Protein 4RXU (pdb70)

B-factor: mean 16.14, std 10.45, range [4.79, 106.28]

Solvent-accessible surface area: 13563 Å² total; per-residue (Å²): 152,106,148,27,37,6,0,1,0,0,0,7,123,128,25,69,16,5,68,20,0,26,59,33,0,120,89,14,11,151,159,48,22,45,89,12,65,19,36,31,0,120,31,38,34,74,75,0,64,103,10,0,76,41,1,45,89,135,32,11,112,1,0,2,0,0,0,45,40,3,60,51,1,14,48,2,0,66,29,0,115,90,52,57,6,93,0,0,0,0,5,10,0,0,32,58,4,79,2,0,40,23,0,0,1,2,38,1,64,25,0,0,29,48,2,0,76,32,0,24,99,76,19,94,55,112,38,16,9,0,0,0,2,3,1,14,52,36,4,15,3,1,10,27,11,5,46,3,0,3,84,32,1,14,58,60,6,53,80,28,13,1,62,10,58,16,6,81,52,0,68,89,21,41,120,79,77,91,20,70,92,112,31,15,39,104,0,0,54,70,0,28,0,81,23,62,80,101,48,0,72,95,38,0,68,57,20,8,121,86,15,82,66,94,27,21,21,94,0,0,0,4,0,5,23,0,12,2,0,36,0,0,0,33,1,0,53,84,24,193,58,17,110,81,39,26,0,0,0,2,10,0,27,104,50,0,0,37,41,1,10,81,51,84,5,21,0,0,0,15,5,28,2,78,56,0,1,70,22,0,10,122,3,2,32,18,22,52,104,142,114,149,11,140,21,185,55,77,30,95,0,36,138,57,83,0,40,2,22,88,5,107,10,69,39,0,24,125,145,44,0,92,60,15,0,25,109,45,50,7,18,65,39,101,57,17,95,126,21,96

Sequence (340 aa):
TQQLAVGIVLPTKDEPRWIQDETRFREALQQAGYQVEILFSQGSSAKEKENVEALIAKGIKVLIICPHDGTAAAAAAEAARRAAGVKVISYDRLIRETDDAVDYYVTFDSIAVGAQQAQYLVDHASGTGNPLYLYAGAASDNNAFLFFEGAWKVLQPKIADGTFVIKNSSEAVALQNKLDLTRDEMAKIIGQVTTNWDFNTAKNLAEANLTAATAADKGKVYILAPNDGTARAIADAFAADKDVTEYFVTGQDAEKASVQYIIDGRQSMTVFKDVRTLVQDAIKKAAVALLQDQQPEARGTYNNGKKKDVPAIQSPVVTVTRDNVRAALIDSGYYSASDFTNLP

Structure (mmCIF, N/CA/C/O backbone):
data_4RXU
#
_entry.id   4RXU
#
_cell.length_a   42.037
_cell.length_b   51.426
_cell.length_c   140.125
_cell.angle_alpha   90.00
_cell.angle_beta   90.00
_cell.angle_gamma   90.00
#
_symmetry.space_group_name_H-M   'P 21 21 21'
#
loop_
_entity.id
_entity.type
_entity.pdbx_description
1 polymer 'Periplasmic sugar-binding protein'
2 non-polymer 'CITRIC ACID'
3 non-polymer beta-D-glucopyranose
4 water water
#
loop_
_atom_site.group_PDB
_atom_site.id
_atom_site.type_symbol
_atom_site.label_atom_id
_atom_site.label_alt_id
_atom_site.label_comp_id
_atom_site.label_asym_id
_atom_site.label_entity_id
_atom_site.label_seq_id
_atom_site.pdbx_PDB_ins_code
_atom_site.Cartn_x
_atom_site.Cartn_y
_atom_site.Cartn_z
_atom_site.occupancy
_atom_site.B_iso_or_equiv
_atom_site.auth_seq_id
_atom_site.auth_comp_id
_atom_site.auth_asym_id
_atom_site.auth_atom_id
_atom_site.pdbx_PDB_model_num
ATOM 1 N N . THR A 1 28 ? 45.291 41.525 108.861 1.00 40.85 48 THR A N 1
ATOM 2 C CA . THR A 1 28 ? 44.217 41.333 109.876 1.00 33.25 48 THR A CA 1
ATOM 3 C C . THR A 1 28 ? 44.535 42.181 111.113 1.00 37.67 48 THR A C 1
ATOM 4 O O . THR A 1 28 ? 45.663 42.672 111.255 1.00 53.30 48 THR A O 1
ATOM 8 N N . GLN A 1 29 ? 43.557 42.366 111.997 1.00 30.27 49 GLN A N 1
ATOM 9 C CA . GLN A 1 29 ? 43.821 43.046 113.266 1.00 34.84 49 GLN A CA 1
ATOM 10 C C . GLN A 1 29 ? 43.674 42.074 114.433 1.00 23.16 49 GLN A C 1
ATOM 11 O O . GLN A 1 29 ? 42.736 41.279 114.502 1.00 24.91 49 GLN A O 1
ATOM 17 N N . GLN A 1 30 ? 44.638 42.133 115.343 1.00 22.62 50 GLN A N 1
ATOM 18 C CA . GLN A 1 30 ? 44.567 41.368 116.562 1.00 22.48 50 GLN A CA 1
ATOM 19 C C . GLN A 1 30 ? 43.557 42.076 117.454 1.00 22.58 50 GLN A C 1
ATOM 20 O O . GLN A 1 30 ? 43.693 43.266 117.745 1.00 37.71 50 GLN A O 1
ATOM 26 N N . LEU A 1 31 ? 42.529 41.355 117.860 1.00 14.87 51 LEU A N 1
ATOM 27 C CA . LEU A 1 31 ? 41.594 41.878 118.845 1.00 15.67 51 LEU A CA 1
ATOM 28 C C . LEU A 1 31 ? 41.965 41.377 120.235 1.00 13.72 51 LEU A C 1
ATOM 29 O O . LEU A 1 31 ? 42.411 40.247 120.397 1.00 14.71 51 LEU A O 1
ATOM 34 N N . ALA A 1 32 ? 41.739 42.225 121.232 1.00 12.57 52 ALA A N 1
ATOM 35 C CA . ALA A 1 32 ? 41.970 41.873 122.640 1.00 12.21 52 ALA A CA 1
ATOM 36 C C . ALA A 1 32 ? 40.807 41.063 123.180 1.00 10.45 52 ALA A C 1
ATOM 37 O O . ALA A 1 32 ? 40.085 41.450 124.116 1.00 12.32 52 ALA A O 1
ATOM 39 N N . VAL A 1 33 ? 40.662 39.909 122.563 1.00 8.82 53 VAL A N 1
ATOM 40 C CA . VAL A 1 33 ? 39.569 38.969 122.826 1.00 9.53 53 VAL A CA 1
ATOM 41 C C . VAL A 1 33 ? 40.188 37.569 122.843 1.00 11.01 53 VAL A C 1
ATOM 42 O O . VAL A 1 33 ? 41.115 37.290 122.073 1.00 11.77 53 VAL A O 1
ATOM 46 N N . GLY A 1 34 ? 39.668 36.708 123.716 1.00 10.07 54 GLY A N 1
ATOM 47 C CA . GLY A 1 34 ? 40.060 35.312 123.769 1.00 10.71 54 GLY A CA 1
ATOM 48 C C . GLY A 1 34 ? 38.811 34.468 123.841 1.00 10.69 54 GLY A C 1
ATOM 49 O O . GLY A 1 34 ? 37.801 34.884 124.427 1.00 9.03 54 GLY A O 1
ATOM 50 N N . ILE A 1 35 ? 38.864 33.315 123.177 1.00 10.02 55 ILE A N 1
ATOM 51 C CA . ILE A 1 35 ? 37.755 32.373 123.131 1.00 9.20 55 ILE A CA 1
ATOM 52 C C . ILE A 1 35 ? 38.175 31.079 123.797 1.00 10.09 55 ILE A C 1
ATOM 53 O O . ILE A 1 35 ? 39.234 30.543 123.465 1.00 10.42 55 ILE A O 1
ATOM 58 N N . VAL A 1 36 ? 37.365 30.596 124.745 1.00 9.69 56 VAL A N 1
ATOM 59 C CA . VAL A 1 36 ? 37.647 29.319 125.415 1.00 9.96 56 VAL A CA 1
ATOM 60 C C . VAL A 1 36 ? 36.486 28.379 125.230 1.00 9.04 56 VAL A C 1
ATOM 61 O O . VAL A 1 36 ? 35.349 28.724 125.557 1.00 9.01 56 VAL A O 1
ATOM 65 N N . LEU A 1 37 ? 36.777 27.219 124.648 1.00 9.87 57 LEU A N 1
ATOM 66 C CA . LEU A 1 37 ? 35.750 26.180 124.391 1.00 8.52 57 LEU A CA 1
ATOM 67 C C . LEU A 1 37 ? 36.097 24.936 125.203 1.00 9.24 57 LEU A C 1
ATOM 68 O O . LEU A 1 37 ? 37.258 24.694 125.490 1.00 8.89 57 LEU A O 1
ATOM 73 N N . PRO A 1 38 ? 35.090 24.115 125.551 1.00 8.40 58 PRO A N 1
ATOM 74 C CA . PRO A 1 38 ? 35.335 23.157 126.626 1.00 9.13 58 PRO A CA 1
ATOM 75 C C . PRO A 1 38 ? 36.095 21.906 126.232 1.00 11.13 58 PRO A C 1
ATOM 76 O O . PRO A 1 38 ? 36.907 21.412 127.020 1.00 11.68 58 PRO A O 1
ATOM 80 N N . THR A 1 39 ? 35.846 21.392 125.030 1.00 11.11 59 THR A N 1
ATOM 81 C CA . THR A 1 39 ? 36.449 20.132 124.609 1.00 10.89 59 THR A CA 1
ATOM 82 C C . THR A 1 39 ? 36.286 19.940 123.116 1.00 10.79 59 THR A C 1
ATOM 83 O O . THR A 1 39 ? 35.294 20.393 122.547 1.00 12.24 59 THR A O 1
ATOM 87 N N . LYS A 1 40 ? 37.240 19.239 122.505 1.00 10.58 60 LYS A N 1
ATOM 88 C CA . LYS A 1 40 ? 37.116 18.783 121.109 1.00 9.52 60 LYS A CA 1
ATOM 89 C C . LYS A 1 40 ? 36.418 17.419 121.002 1.00 11.56 60 LYS A C 1
ATOM 90 O O . LYS A 1 40 ? 36.188 16.921 119.913 1.00 13.66 60 LYS A O 1
ATOM 96 N N . ASP A 1 41 ? 36.102 16.813 122.143 1.00 9.42 61 ASP A N 1
ATOM 97 C CA . ASP A 1 41 ? 35.583 15.432 122.180 1.00 11.80 61 ASP A CA 1
ATOM 98 C C . ASP A 1 41 ? 34.068 15.363 122.181 1.00 12.84 61 ASP A C 1
ATOM 99 O O . ASP A 1 41 ? 33.476 14.288 122.279 1.00 17.33 61 ASP A O 1
ATOM 104 N N . GLU A 1 42 ? 33.465 16.538 122.108 1.00 11.41 62 GLU A N 1
ATOM 105 C CA . GLU A 1 42 ? 32.039 16.685 121.829 1.00 11.07 62 GLU A CA 1
ATOM 106 C C . GLU A 1 42 ? 31.945 17.375 120.491 1.00 9.84 62 GLU A C 1
ATOM 107 O O . GLU A 1 42 ? 32.487 18.465 120.345 1.00 9.96 62 GLU A O 1
ATOM 113 N N . PRO A 1 43 ? 31.261 16.755 119.515 1.00 8.03 63 PRO A N 1
ATOM 114 C CA . PRO A 1 43 ? 31.322 17.320 118.151 1.00 8.62 63 PRO A CA 1
ATOM 115 C C . PRO A 1 43 ? 30.847 18.774 118.029 1.00 7.78 63 PRO A C 1
ATOM 116 O O . PRO A 1 43 ? 31.313 19.515 117.181 1.00 9.06 63 PRO A O 1
ATOM 120 N N . ARG A 1 44 ? 29.920 19.167 118.901 1.00 7.55 64 ARG A N 1
ATOM 121 C CA . ARG A 1 44 ? 29.318 20.493 118.851 1.00 7.02 64 ARG A CA 1
ATOM 122 C C . ARG A 1 44 ? 30.387 21.570 118.728 1.00 7.97 64 ARG A C 1
ATOM 123 O O . ARG A 1 44 ? 30.257 22.469 117.898 1.00 8.02 64 ARG A O 1
ATOM 131 N N . TRP A 1 45 ? 31.448 21.457 119.542 1.00 8.31 65 TRP A N 1
ATOM 132 C CA . TRP A 1 45 ? 32.416 22.565 119.633 1.00 9.29 65 TRP A CA 1
ATOM 133 C C . TRP A 1 45 ? 33.307 22.697 118.410 1.00 9.11 65 TRP A C 1
ATOM 134 O O . TRP A 1 45 ? 33.885 23.754 118.193 1.00 8.68 65 TRP A O 1
ATOM 145 N N . ILE A 1 46 ? 33.390 21.642 117.614 1.00 9.32 66 ILE A N 1
ATOM 146 C CA . ILE A 1 46 ? 34.038 21.714 116.317 1.00 11.22 66 ILE A CA 1
ATOM 147 C C . ILE A 1 46 ? 33.252 22.643 115.385 1.00 9.53 66 ILE A C 1
ATOM 148 O O . ILE A 1 46 ? 33.853 23.400 114.617 1.00 10.99 66 ILE A O 1
ATOM 153 N N . GLN A 1 47 ? 31.919 22.611 115.473 1.00 8.71 67 GLN A N 1
ATOM 154 C CA . GLN A 1 47 ? 31.101 23.541 114.691 1.00 9.81 67 GLN A CA 1
ATOM 155 C C . GLN A 1 47 ? 31.443 24.981 115.085 1.00 9.17 67 GLN A C 1
ATOM 156 O O . GLN A 1 47 ? 31.745 25.830 114.236 1.00 11.41 67 GLN A O 1
ATOM 162 N N . ASP A 1 48 ? 31.413 25.268 116.387 1.00 8.58 68 ASP A N 1
ATOM 163 C CA . ASP A 1 48 ? 31.729 26.637 116.813 1.00 9.41 68 ASP A CA 1
ATOM 164 C C . ASP A 1 48 ? 33.148 27.046 116.435 1.00 8.86 68 ASP A C 1
ATOM 165 O O . ASP A 1 48 ? 33.347 28.165 115.996 1.00 10.43 68 ASP A O 1
ATOM 170 N N . GLU A 1 49 ? 34.122 26.157 116.606 1.00 10.60 69 GLU A N 1
ATOM 171 C CA . GLU A 1 49 ? 35.500 26.446 116.182 1.00 10.44 69 GLU A CA 1
ATOM 172 C C . GLU A 1 49 ? 35.545 26.858 114.706 1.00 9.45 69 GLU A C 1
ATOM 173 O O . GLU A 1 49 ? 36.109 27.888 114.356 1.00 10.38 69 GLU A O 1
ATOM 179 N N . THR A 1 50 ? 34.913 26.056 113.867 1.00 9.89 70 THR A N 1
ATOM 180 C CA . THR A 1 50 ? 34.853 26.307 112.426 1.00 10.39 70 THR A CA 1
ATOM 181 C C . THR A 1 50 ? 34.184 27.618 112.101 1.00 10.52 70 THR A C 1
ATOM 182 O O . THR A 1 50 ? 34.708 28.432 111.340 1.00 12.03 70 THR A O 1
ATOM 186 N N . ARG A 1 51 ? 33.035 27.845 112.733 1.00 7.71 71 ARG A N 1
ATOM 187 C CA . ARG A 1 51 ? 32.272 29.042 112.468 1.00 10.31 71 ARG A CA 1
ATOM 188 C C . ARG A 1 51 ? 32.968 30.298 113.002 1.00 9.12 71 ARG A C 1
ATOM 189 O O . ARG A 1 51 ? 32.900 31.360 112.354 1.00 9.47 71 ARG A O 1
ATOM 197 N N . PHE A 1 52 ? 33.646 30.182 114.162 1.00 8.02 72 PHE A N 1
ATOM 198 C CA . PHE A 1 52 ? 34.424 31.297 114.660 1.00 10.60 72 PHE A CA 1
ATOM 199 C C . PHE A 1 52 ? 35.512 31.665 113.672 1.00 9.36 72 PHE A C 1
ATOM 200 O O . PHE A 1 52 ? 35.673 32.834 113.312 1.00 13.12 72 PHE A O 1
ATOM 208 N N . ARG A 1 53 ? 36.273 30.655 113.258 1.00 9.74 73 ARG A N 1
ATOM 209 C CA . ARG A 1 53 ? 37.386 30.888 112.319 1.00 11.83 73 ARG A CA 1
ATOM 210 C C . ARG A 1 53 ? 36.898 31.520 111.027 1.00 10.51 73 ARG A C 1
ATOM 211 O O . ARG A 1 53 ? 37.494 32.474 110.538 1.00 11.96 73 ARG A O 1
ATOM 219 N N . GLU A 1 54 ? 35.790 31.018 110.493 1.00 10.36 74 GLU A N 1
ATOM 220 C CA . GLU A 1 54 ? 35.212 31.631 109.279 1.00 11.47 74 GLU A CA 1
ATOM 221 C C . GLU A 1 54 ? 34.824 33.100 109.494 1.00 11.39 74 GLU A C 1
ATOM 222 O O . GLU A 1 54 ? 35.112 33.957 108.676 1.00 12.84 74 GLU A O 1
ATOM 228 N N . ALA A 1 55 ? 34.173 33.383 110.610 1.00 10.45 75 ALA A N 1
ATOM 229 C CA . ALA A 1 55 ? 33.693 34.756 110.883 1.00 10.86 75 ALA A CA 1
ATOM 230 C C . ALA A 1 55 ? 34.855 35.696 111.138 1.00 13.04 75 ALA A C 1
ATOM 231 O O . ALA A 1 55 ? 34.856 36.833 110.679 1.00 14.50 75 ALA A O 1
ATOM 233 N N . LEU A 1 56 ? 35.851 35.202 111.856 1.00 12.40 76 LEU A N 1
ATOM 234 C CA . LEU A 1 56 ? 37.029 35.986 112.167 1.00 15.58 76 LEU A CA 1
ATOM 235 C C . LEU A 1 56 ? 37.812 36.288 110.880 1.00 15.25 76 LEU A C 1
ATOM 236 O O . LEU A 1 56 ? 38.243 37.434 110.671 1.00 17.18 76 LEU A O 1
ATOM 241 N N . GLN A 1 57 ? 37.948 35.280 110.010 1.00 14.89 77 GLN A N 1
ATOM 242 C CA . GLN A 1 57 ? 38.625 35.449 108.709 1.00 15.56 77 GLN A CA 1
ATOM 243 C C . GLN A 1 57 ? 37.906 36.515 107.883 1.00 17.14 77 GLN A C 1
ATOM 244 O O . GLN A 1 57 ? 38.545 37.378 107.301 1.00 21.99 77 GLN A O 1
ATOM 250 N N . GLN A 1 58 ? 36.574 36.451 107.857 1.00 16.52 78 GLN A N 1
ATOM 251 C CA . GLN A 1 58 ? 35.717 37.349 107.031 1.00 17.28 78 GLN A CA 1
ATOM 252 C C . GLN A 1 58 ? 35.936 38.791 107.443 1.00 16.94 78 GLN A C 1
ATOM 253 O O . GLN A 1 58 ? 36.038 39.699 106.620 1.00 21.46 78 GLN A O 1
ATOM 259 N N . ALA A 1 59 ? 35.989 38.979 108.757 1.00 15.56 79 ALA A N 1
ATOM 260 C CA . ALA A 1 59 ? 36.141 40.311 109.339 1.00 19.26 79 ALA A CA 1
ATOM 261 C C . ALA A 1 59 ? 37.588 40.816 109.428 1.00 18.83 79 ALA A C 1
ATOM 262 O O . ALA A 1 59 ? 37.818 41.968 109.801 1.00 22.69 79 ALA A O 1
ATOM 264 N N . GLY A 1 60 ? 38.555 39.982 109.068 1.00 16.46 80 GLY A N 1
ATOM 265 C CA . GLY A 1 60 ? 39.965 40.324 109.228 1.00 20.60 80 GLY A CA 1
ATOM 266 C C . GLY A 1 60 ? 40.378 40.461 110.680 1.00 23.78 80 GLY A C 1
ATOM 267 O O . GLY A 1 60 ? 41.170 41.328 111.021 1.00 24.43 80 GLY A O 1
ATOM 268 N N . TYR A 1 61 ? 39.815 39.607 111.533 1.00 17.64 81 TYR A N 1
ATOM 269 C CA . TYR A 1 61 ? 40.114 39.615 112.965 1.00 18.56 81 TYR A CA 1
ATOM 270 C C . TYR A 1 61 ? 40.939 38.389 113.321 1.00 17.14 81 TYR A C 1
ATOM 271 O O . TYR A 1 61 ? 40.732 37.305 112.772 1.00 23.71 81 TYR A O 1
ATOM 280 N N . GLN A 1 62 ? 41.903 38.599 114.213 1.00 15.66 82 GLN A N 1
ATOM 281 C CA . GLN A 1 62 ? 42.647 37.508 114.809 1.00 19.25 82 GLN A CA 1
ATOM 282 C C . GLN A 1 62 ? 42.359 37.432 116.300 1.00 13.27 82 GLN A C 1
ATOM 283 O O . GLN A 1 62 ? 42.570 38.395 117.046 1.00 18.23 82 GLN A O 1
ATOM 289 N N . VAL A 1 63 ? 41.834 36.282 116.696 1.00 15.87 83 VAL A N 1
ATOM 290 C CA . VAL A 1 63 ? 41.434 36.005 118.076 1.00 16.74 83 VAL A CA 1
ATOM 291 C C . VAL A 1 63 ? 41.822 34.559 118.399 1.00 17.29 83 VAL A C 1
ATOM 292 O O . VAL A 1 63 ? 41.489 33.626 117.653 1.00 17.26 83 VAL A O 1
ATOM 296 N N . GLU A 1 64 ? 42.521 34.373 119.514 1.00 13.64 84 GLU A N 1
ATOM 297 C CA . GLU A 1 64 ? 42.961 33.040 119.895 1.00 15.42 84 GLU A CA 1
ATOM 298 C C . GLU A 1 64 ? 41.791 32.219 120.451 1.00 16.00 84 GLU A C 1
ATOM 299 O O . GLU A 1 64 ? 40.982 32.726 121.232 1.00 15.62 84 GLU A O 1
ATOM 305 N N . ILE A 1 65 ? 41.722 30.960 120.021 1.00 11.99 85 ILE A N 1
ATOM 306 C CA . ILE A 1 65 ? 40.767 29.967 120.528 1.00 10.15 85 ILE A CA 1
ATOM 307 C C . ILE A 1 65 ? 41.552 28.888 121.260 1.00 11.03 85 ILE A C 1
ATOM 308 O O . ILE A 1 65 ? 42.461 28.299 120.711 1.00 15.55 85 ILE A O 1
ATOM 313 N N . LEU A 1 66 ? 41.212 28.681 122.519 1.00 9.42 86 LEU A N 1
ATOM 314 C CA . LEU A 1 66 ? 41.788 27.629 123.357 1.00 10.67 86 LEU A CA 1
ATOM 315 C C . LEU A 1 66 ? 40.703 26.645 123.769 1.00 9.48 86 LEU A C 1
ATOM 316 O O . LEU A 1 66 ? 39.559 27.036 124.050 1.00 13.09 86 LEU A O 1
ATOM 321 N N . PHE A 1 67 ? 41.075 25.376 123.813 1.00 10.98 87 PHE A N 1
ATOM 322 C CA . PHE A 1 67 ? 40.177 24.336 124.310 1.00 11.09 87 PHE A CA 1
ATOM 323 C C . PHE A 1 67 ? 40.645 23.914 125.701 1.00 10.06 87 PHE A C 1
ATOM 324 O O . PHE A 1 67 ? 41.830 23.884 125.996 1.00 11.04 87 PHE A O 1
ATOM 332 N N . SER A 1 68 ? 39.686 23.500 126.508 1.00 10.61 88 SER A N 1
ATOM 333 C CA . SER A 1 68 ? 39.904 23.135 127.895 1.00 10.60 88 SER A CA 1
ATOM 334 C C . SER A 1 68 ? 40.035 21.644 128.173 1.00 10.16 88 SER A C 1
ATOM 335 O O . SER A 1 68 ? 40.263 21.255 129.318 1.00 11.75 88 SER A O 1
ATOM 338 N N . GLN A 1 69 ? 39.867 20.814 127.151 1.00 12.05 89 GLN A N 1
ATOM 339 C CA . GLN A 1 69 ? 40.019 19.353 127.272 1.00 14.11 89 GLN A CA 1
ATOM 340 C C . GLN A 1 69 ? 39.177 18.726 128.363 1.00 10.16 89 GLN A C 1
ATOM 341 O O . GLN A 1 69 ? 39.569 17.756 129.023 1.00 13.05 89 GLN A O 1
ATOM 347 N N . GLY A 1 70 ? 38.014 19.310 128.552 1.00 11.08 90 GLY A N 1
ATOM 348 C CA . GLY A 1 70 ? 37.055 18.806 129.513 1.00 12.55 90 GLY A CA 1
ATOM 349 C C . GLY A 1 70 ? 37.515 18.930 130.942 1.00 10.21 90 GLY A C 1
ATOM 350 O O . GLY A 1 70 ? 37.077 18.162 131.784 1.00 11.31 90 GLY A O 1
ATOM 351 N N . SER A 1 71 ? 38.419 19.883 131.198 1.00 10.11 91 SER A N 1
ATOM 352 C CA . SER A 1 71 ? 38.989 20.108 132.526 1.00 11.37 91 SER A CA 1
ATOM 353 C C . SER A 1 71 ? 38.742 21.524 133.010 1.00 10.40 91 SER A C 1
ATOM 354 O O . SER A 1 71 ? 39.225 22.484 132.401 1.00 11.28 91 SER A O 1
ATOM 357 N N . SER A 1 72 ? 38.081 21.654 134.161 1.00 11.20 92 SER A N 1
ATOM 358 C CA . SER A 1 72 ? 37.879 22.988 134.735 1.00 11.77 92 SER A CA 1
ATOM 359 C C . SER A 1 72 ? 39.202 23.620 135.147 1.00 11.00 92 SER A C 1
ATOM 360 O O . SER A 1 72 ? 39.376 24.843 135.077 1.00 10.99 92 SER A O 1
ATOM 363 N N . ALA A 1 73 ? 40.154 22.796 135.566 1.00 12.55 93 ALA A N 1
ATOM 364 C CA . ALA A 1 73 ? 41.432 23.343 135.957 1.00 12.31 93 ALA A CA 1
ATOM 365 C C . ALA A 1 73 ? 42.182 23.885 134.737 1.00 13.47 93 ALA A C 1
ATOM 366 O O . ALA A 1 73 ? 42.803 24.962 134.798 1.00 12.66 93 ALA A O 1
ATOM 368 N N . LYS A 1 74 ? 42.117 23.160 133.627 1.00 11.20 94 LYS A N 1
ATOM 369 C CA . LYS A 1 74 ? 42.774 23.646 132.406 1.00 11.67 94 LYS A CA 1
ATOM 370 C C . LYS A 1 74 ? 42.048 24.882 131.880 1.00 9.00 94 LYS A C 1
ATOM 371 O O . LYS A 1 74 ? 42.661 25.815 131.403 1.00 10.12 94 LYS A O 1
ATOM 377 N N . GLU A 1 75 ? 40.726 24.866 131.958 1.00 8.30 95 GLU A N 1
ATOM 378 C CA . GLU A 1 75 ? 39.935 26.025 131.577 1.00 10.34 95 GLU A CA 1
ATOM 379 C C . GLU A 1 75 ? 40.385 27.303 132.299 1.00 9.01 95 GLU A C 1
ATOM 380 O O . GLU A 1 75 ? 40.588 28.344 131.699 1.00 9.72 95 GLU A O 1
ATOM 386 N N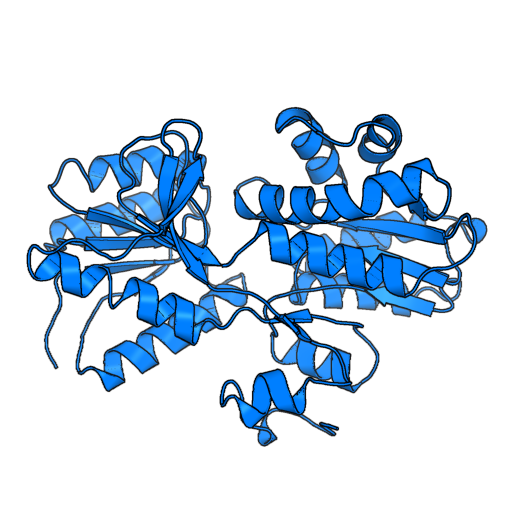 . LYS A 1 76 ? 40.599 27.166 133.594 1.00 10.38 96 LYS A N 1
ATOM 387 C CA . LYS A 1 76 ? 41.027 28.293 134.382 1.00 13.25 96 LYS A CA 1
ATOM 388 C C . LYS A 1 76 ? 42.415 28.747 133.931 1.00 9.42 96 LYS A C 1
ATOM 389 O O . LYS A 1 76 ? 42.644 29.956 133.812 1.00 10.23 96 LYS A O 1
ATOM 395 N N . GLU A 1 77 ? 43.315 27.800 133.687 1.00 10.89 97 GLU A N 1
ATOM 396 C CA . GLU A 1 77 ? 44.625 28.113 133.128 1.00 10.66 97 GLU A CA 1
ATOM 397 C C . GLU A 1 77 ? 44.495 28.886 131.820 1.00 10.34 97 GLU A C 1
ATOM 398 O O . GLU A 1 77 ? 45.166 29.898 131.617 1.00 11.28 97 GLU A O 1
ATOM 404 N N . ASN A 1 78 ? 43.629 28.402 130.936 1.00 10.71 98 ASN A N 1
ATOM 405 C CA . ASN A 1 78 ? 43.403 29.047 129.663 1.00 10.68 98 ASN A CA 1
ATOM 406 C C . ASN A 1 78 ? 43.018 30.502 129.872 1.00 11.80 98 ASN A C 1
ATOM 407 O O . ASN A 1 78 ? 43.529 31.410 129.189 1.00 11.01 98 ASN A O 1
ATOM 412 N N . VAL A 1 79 ? 42.083 30.723 130.789 1.00 9.17 99 VAL A N 1
ATOM 413 C CA . VAL A 1 79 ? 41.667 32.093 131.091 1.00 11.05 99 VAL A CA 1
ATOM 414 C C . VAL A 1 79 ? 42.862 32.900 131.594 1.00 12.76 99 VAL A C 1
ATOM 415 O O . VAL A 1 79 ? 43.073 34.037 131.180 1.00 12.17 99 VAL A O 1
ATOM 419 N N . GLU A 1 80 ? 43.644 32.313 132.500 1.00 11.47 100 GLU A N 1
ATOM 420 C CA . GLU A 1 80 ? 44.776 33.051 133.054 1.00 13.15 100 GLU A CA 1
ATOM 421 C C . GLU A 1 80 ? 45.806 33.419 131.971 1.00 10.70 100 GLU A C 1
ATOM 422 O O . GLU A 1 80 ? 46.368 34.530 131.977 1.00 13.05 100 GLU A O 1
ATOM 428 N N . ALA A 1 81 ? 46.009 32.514 131.014 1.00 12.06 101 ALA A N 1
ATOM 429 C CA . ALA A 1 81 ? 46.953 32.752 129.910 1.00 12.75 101 ALA A CA 1
ATOM 430 C C . ALA A 1 81 ? 46.461 33.901 129.053 1.00 12.14 101 ALA A C 1
ATOM 431 O O . ALA A 1 81 ? 47.235 34.750 128.637 1.00 15.08 101 ALA A O 1
ATOM 433 N N . LEU A 1 82 ? 45.151 33.937 128.812 1.00 12.81 102 LEU A N 1
ATOM 434 C CA . LEU A 1 82 ? 44.583 34.980 127.964 1.00 13.34 102 LEU A CA 1
ATOM 435 C C . LEU A 1 82 ? 44.651 36.344 128.661 1.00 12.17 102 LEU A C 1
ATOM 436 O O . LEU A 1 82 ? 44.950 37.362 128.041 1.00 13.22 102 LEU A O 1
ATOM 441 N N . ILE A 1 83 ? 44.376 36.348 129.962 1.00 12.17 103 ILE A N 1
ATOM 442 C CA . ILE A 1 83 ? 44.519 37.572 130.773 1.00 13.84 103 ILE A CA 1
ATOM 443 C C . ILE A 1 83 ? 45.927 38.112 130.620 1.00 13.97 103 ILE A C 1
ATOM 444 O O . ILE A 1 83 ? 46.115 39.318 130.429 1.00 15.90 103 ILE A O 1
ATOM 449 N N . ALA A 1 84 ? 46.906 37.215 130.679 1.00 16.48 104 ALA A N 1
ATOM 450 C CA . ALA A 1 84 ? 48.305 37.613 130.638 1.00 15.80 104 ALA A CA 1
ATOM 451 C C . ALA A 1 84 ? 48.710 38.143 129.271 1.00 17.14 104 ALA A C 1
ATOM 452 O O . ALA A 1 84 ? 49.623 38.963 129.148 1.00 22.80 104 ALA A O 1
ATOM 454 N N . LYS A 1 85 ? 48.028 37.669 128.244 1.00 19.51 105 LYS A N 1
ATOM 455 C CA . LYS A 1 85 ? 48.195 38.212 126.902 1.00 21.36 105 LYS A CA 1
ATOM 456 C C . LYS A 1 85 ? 47.479 39.531 126.639 1.00 19.31 105 LYS A C 1
ATOM 457 O O . LYS A 1 85 ? 47.630 40.112 125.567 1.00 24.11 105 LYS A O 1
ATOM 463 N N . GLY A 1 86 ? 46.651 39.969 127.574 1.00 14.24 106 GLY A N 1
ATOM 464 C CA . GLY A 1 86 ? 46.079 41.311 127.518 1.00 15.10 106 GLY A CA 1
ATOM 465 C C . GLY A 1 86 ? 44.679 41.394 126.965 1.00 16.13 106 GLY A C 1
ATOM 466 O O . GLY A 1 86 ? 44.223 42.450 126.542 1.00 15.64 106 GLY A O 1
ATOM 467 N N . ILE A 1 87 ? 43.976 40.279 126.979 1.00 13.71 107 ILE A N 1
ATOM 468 C CA . ILE A 1 87 ? 42.583 40.335 126.555 1.00 11.66 107 ILE A CA 1
ATOM 469 C C . ILE A 1 87 ? 41.748 41.277 127.414 1.00 12.34 107 ILE A C 1
ATOM 470 O O . ILE A 1 87 ? 41.961 41.421 128.614 1.00 13.07 107 ILE A O 1
ATOM 475 N N . LYS A 1 88 ? 40.785 41.916 126.763 1.00 11.71 108 LYS A N 1
ATOM 476 C CA . LYS A 1 88 ? 39.793 42.754 127.417 1.00 13.72 108 LYS A CA 1
ATOM 477 C C . LYS A 1 88 ? 38.418 42.120 127.460 1.00 11.70 108 LYS A C 1
ATOM 478 O O . LYS A 1 88 ? 37.570 42.546 128.246 1.00 10.71 108 LYS A O 1
ATOM 484 N N . VAL A 1 89 ? 38.196 41.113 126.613 1.00 10.52 109 VAL A N 1
ATOM 485 C CA . VAL A 1 89 ? 36.906 40.403 126.567 1.00 8.41 109 VAL A CA 1
ATOM 486 C C . VAL A 1 89 ? 37.199 38.920 126.448 1.00 11.10 109 VAL A C 1
ATOM 487 O O . VAL A 1 89 ? 37.976 38.501 125.597 1.00 10.36 109 VAL A O 1
ATOM 491 N N . LEU A 1 90 ? 36.538 38.143 127.296 1.00 9.45 110 LEU A N 1
ATOM 492 C CA . LEU A 1 90 ? 36.618 36.686 127.295 1.00 8.57 110 LEU A CA 1
ATOM 493 C C . LEU A 1 90 ? 35.285 36.139 126.796 1.00 8.21 110 LEU A C 1
ATOM 494 O O . LEU A 1 90 ? 34.242 36.457 127.375 1.00 11.23 110 LEU A O 1
ATOM 499 N N . ILE A 1 91 ? 35.321 35.329 125.735 1.00 8.39 111 ILE A N 1
ATOM 500 C CA . ILE A 1 91 ? 34.151 34.541 125.314 1.00 8.40 111 ILE A CA 1
ATOM 501 C C . ILE A 1 91 ? 34.440 33.114 125.771 1.00 8.42 111 ILE A C 1
ATOM 502 O O . ILE A 1 91 ? 35.433 32.505 125.349 1.00 9.74 111 ILE A O 1
ATOM 507 N N . ILE A 1 92 ? 33.598 32.590 126.656 1.00 8.65 112 ILE A N 1
ATOM 508 C CA . ILE A 1 92 ? 33.894 31.310 127.309 1.00 8.18 112 ILE A CA 1
ATOM 509 C C . ILE A 1 92 ? 32.672 30.397 127.419 1.00 9.09 112 ILE A C 1
ATOM 510 O O . ILE A 1 92 ? 31.647 30.796 127.978 1.00 8.03 112 ILE A O 1
ATOM 515 N N . CYS A 1 93 ? 32.829 29.183 126.880 1.00 8.99 113 CYS A N 1
ATOM 516 C CA . CYS A 1 93 ? 31.886 28.118 127.085 1.00 7.37 113 CYS A CA 1
ATOM 517 C C . CYS A 1 93 ? 32.465 27.164 128.134 1.00 9.12 113 CYS A C 1
ATOM 518 O O . CYS A 1 93 ? 33.436 26.470 127.856 1.00 9.72 113 CYS A O 1
ATOM 521 N N . PRO A 1 94 ? 31.848 27.128 129.341 1.00 8.45 114 PRO A N 1
ATOM 522 C CA . PRO A 1 94 ? 32.422 26.347 130.393 1.00 8.18 114 PRO A CA 1
ATOM 523 C C . PRO A 1 94 ? 32.244 24.865 130.214 1.00 8.14 114 PRO A C 1
ATOM 524 O O . PRO A 1 94 ? 31.206 24.396 129.737 1.00 8.76 114 PRO A O 1
ATOM 528 N N . HIS A 1 95 ? 33.253 24.122 130.637 1.00 8.30 115 HIS A N 1
ATOM 529 C CA . HIS A 1 95 ? 33.054 22.686 130.779 1.00 11.59 115 HIS A CA 1
ATOM 530 C C . HIS A 1 95 ? 32.071 22.342 131.892 1.00 10.61 115 HIS A C 1
ATOM 531 O O . HIS A 1 95 ? 31.115 21.586 131.699 1.00 10.55 115 HIS A O 1
ATOM 538 N N . ASP A 1 96 ? 32.296 22.951 133.045 1.00 9.90 116 ASP A N 1
ATOM 539 C CA . ASP A 1 96 ? 31.455 22.754 134.210 1.00 9.38 116 ASP A CA 1
ATOM 540 C C . ASP A 1 96 ? 31.017 24.132 134.669 1.00 8.83 116 ASP A C 1
ATOM 541 O O . ASP A 1 96 ? 31.837 24.939 135.055 1.00 10.29 116 ASP A O 1
ATOM 546 N N . GLY A 1 97 ? 29.725 24.406 134.600 1.00 9.88 117 GLY A N 1
ATOM 547 C CA . GLY A 1 97 ? 29.262 25.791 134.743 1.00 10.47 117 GLY A CA 1
ATOM 548 C C . GLY A 1 97 ? 29.563 26.388 136.106 1.00 9.51 117 GLY A C 1
ATOM 549 O O . GLY A 1 97 ? 30.041 27.490 136.220 1.00 11.09 117 GLY A O 1
ATOM 550 N N . THR A 1 98 ? 29.286 25.619 137.155 1.00 10.76 118 THR A N 1
ATOM 551 C CA . THR A 1 98 ? 29.540 26.088 138.502 1.00 11.67 118 THR A CA 1
ATOM 552 C C . THR A 1 98 ? 31.025 26.187 138.771 1.00 11.74 118 THR A C 1
ATOM 553 O O . THR A 1 98 ? 31.485 27.185 139.354 1.00 13.45 118 THR A O 1
ATOM 557 N N . ALA A 1 99 ? 31.774 25.177 138.344 1.00 9.21 119 ALA A N 1
ATOM 558 C CA . ALA A 1 99 ? 33.222 25.177 138.575 1.00 11.49 119 ALA A CA 1
ATOM 559 C C . ALA A 1 99 ? 33.938 26.334 137.916 1.00 10.45 119 ALA A C 1
ATOM 560 O O . ALA A 1 99 ? 34.992 26.741 138.376 1.00 12.58 119 ALA A O 1
ATOM 562 N N . ALA A 1 100 ? 33.361 26.855 136.836 1.00 9.40 120 ALA A N 1
ATOM 563 C CA . ALA A 1 100 ? 33.959 27.973 136.083 1.00 9.42 120 ALA A CA 1
ATOM 564 C C . ALA A 1 100 ? 33.845 29.323 136.799 1.00 8.16 120 ALA A C 1
ATOM 565 O O . ALA A 1 100 ? 34.364 30.343 136.312 1.00 10.21 120 ALA A O 1
ATOM 567 N N . ALA A 1 101 ? 33.149 29.352 137.941 1.00 9.90 121 ALA A N 1
ATOM 568 C CA . ALA A 1 101 ? 33.019 30.609 138.662 1.00 9.33 121 ALA A CA 1
ATOM 569 C C . ALA A 1 101 ? 34.359 31.310 138.952 1.00 10.35 121 ALA A C 1
ATOM 570 O O . ALA A 1 101 ? 34.502 32.525 138.723 1.00 10.42 121 ALA A O 1
ATOM 572 N N . ALA A 1 102 ? 35.346 30.562 139.434 1.00 12.68 122 ALA A N 1
ATOM 573 C CA . ALA A 1 102 ? 36.631 31.190 139.806 1.00 12.05 122 ALA A CA 1
ATOM 574 C C . ALA A 1 102 ? 37.333 31.775 138.580 1.00 11.14 122 ALA A C 1
ATOM 575 O O . ALA A 1 102 ? 37.945 32.838 138.650 1.00 11.49 122 ALA A O 1
ATOM 577 N N . ALA A 1 103 ? 37.217 31.096 137.443 1.00 11.19 123 ALA A N 1
ATOM 578 C CA . ALA A 1 103 ? 37.768 31.609 136.189 1.00 11.85 123 ALA A CA 1
ATOM 579 C C . ALA A 1 103 ? 37.144 32.937 135.765 1.00 9.66 123 ALA A C 1
ATOM 580 O O . ALA A 1 103 ? 37.852 33.884 135.366 1.00 11.26 123 ALA A O 1
ATOM 582 N N . ALA A 1 104 ? 35.812 32.997 135.865 1.00 9.80 124 ALA A N 1
ATOM 583 C CA . ALA A 1 104 ? 35.077 34.210 135.522 1.00 9.41 124 ALA A CA 1
ATOM 584 C C . ALA A 1 104 ? 35.500 35.348 136.482 1.00 10.51 124 ALA A C 1
ATOM 585 O O . ALA A 1 104 ? 35.719 36.487 136.083 1.00 8.89 124 ALA A O 1
ATOM 587 N N . GLU A 1 105 ? 35.604 35.014 137.761 1.00 10.47 125 GLU A N 1
ATOM 588 C CA . GLU A 1 105 ? 35.992 35.968 138.778 1.00 12.18 125 GLU A CA 1
ATOM 589 C C . GLU A 1 105 ? 37.404 36.483 138.543 1.00 10.41 125 GLU A C 1
ATOM 590 O O . GLU A 1 105 ? 37.660 37.678 138.717 1.00 11.17 125 GLU A O 1
ATOM 596 N N . ALA A 1 106 ? 38.302 35.600 138.114 1.00 11.41 126 ALA A N 1
ATOM 597 C CA . ALA A 1 106 ? 39.670 36.009 137.802 1.00 10.68 126 ALA A CA 1
ATOM 598 C C . ALA A 1 106 ? 39.696 36.975 136.625 1.00 13.98 126 ALA A C 1
ATOM 599 O O . ALA A 1 106 ? 40.460 37.935 136.618 1.00 11.94 126 ALA A O 1
ATOM 601 N N . ALA A 1 107 ? 38.872 36.712 135.624 1.00 12.47 127 ALA A N 1
ATOM 602 C CA . ALA A 1 107 ? 38.770 37.613 134.483 1.00 11.75 127 ALA A CA 1
ATOM 603 C C . ALA A 1 107 ? 38.248 38.958 134.936 1.00 9.21 127 ALA A C 1
ATOM 604 O O . ALA A 1 107 ? 38.838 40.020 134.633 1.00 9.99 127 ALA A O 1
ATOM 606 N N . ARG A 1 108 ? 37.127 38.952 135.660 1.00 10.76 128 ARG A N 1
ATOM 607 C CA A ARG A 1 108 ? 36.560 40.234 136.140 0.50 10.81 128 ARG A CA 1
ATOM 608 C CA B ARG A 1 108 ? 36.567 40.214 136.137 0.50 10.87 128 ARG A CA 1
ATOM 609 C C . ARG A 1 108 ? 37.579 41.015 136.971 1.00 11.33 128 ARG A C 1
ATOM 610 O O . ARG A 1 108 ? 37.665 42.251 136.875 1.00 12.69 128 ARG A O 1
ATOM 625 N N . ALA A 1 109 ? 38.348 40.305 137.785 1.00 12.20 129 ALA A N 1
ATOM 626 C CA . ALA A 1 109 ? 39.301 40.958 138.668 1.00 12.22 129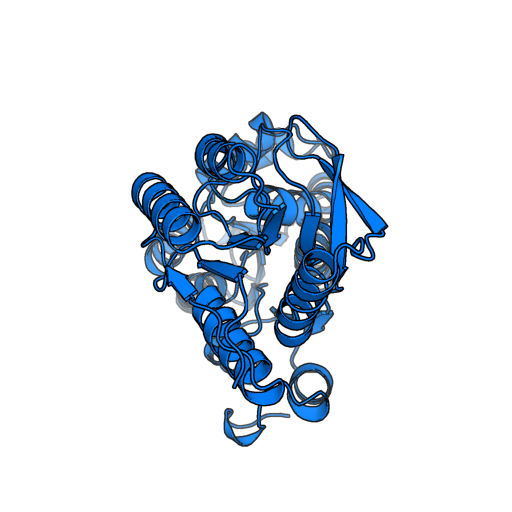 ALA A CA 1
ATOM 627 C C . ALA A 1 109 ? 40.427 41.660 137.933 1.00 12.94 129 ALA A C 1
ATOM 628 O O . ALA A 1 109 ? 41.072 42.565 138.485 1.00 13.14 129 ALA A O 1
ATOM 630 N N . ALA A 1 110 ? 40.664 41.236 136.695 1.00 11.18 130 ALA A N 1
ATOM 631 C CA . ALA A 1 110 ? 41.670 41.833 135.845 1.00 13.64 130 ALA A CA 1
ATOM 632 C C . ALA A 1 110 ? 41.071 42.823 134.851 1.00 12.96 130 ALA A C 1
ATOM 633 O O . ALA A 1 110 ? 41.773 43.288 133.957 1.00 15.85 130 ALA A O 1
ATOM 635 N N . GLY A 1 111 ? 39.798 43.176 135.030 1.00 11.84 131 GLY A N 1
ATOM 636 C CA . GLY A 1 111 ? 39.148 44.144 134.170 1.00 11.99 131 GLY A CA 1
ATOM 637 C C . GLY A 1 111 ? 38.727 43.584 132.833 1.00 13.59 131 GLY A C 1
ATOM 638 O O . GLY A 1 111 ? 38.566 44.329 131.870 1.00 19.82 131 GLY A O 1
ATOM 639 N N . VAL A 1 112 ? 38.516 42.268 132.799 1.00 11.41 132 VAL A N 1
ATOM 640 C CA . VAL A 1 112 ? 38.109 41.599 131.583 1.00 10.37 132 VAL A CA 1
ATOM 641 C C . VAL A 1 112 ? 36.617 41.316 131.644 1.00 10.42 132 VAL A C 1
ATOM 642 O O . VAL A 1 112 ? 36.122 40.764 132.631 1.00 12.69 132 VAL A O 1
ATOM 646 N N . LYS A 1 113 ? 35.920 41.675 130.562 1.00 10.95 133 LYS A N 1
ATOM 647 C CA . LYS A 1 113 ? 34.498 41.408 130.426 1.00 10.45 133 LYS A CA 1
ATOM 648 C C . LYS A 1 113 ? 34.317 39.924 130.116 1.00 8.98 133 LYS A C 1
ATOM 649 O O . LYS A 1 113 ? 35.097 39.310 129.391 1.00 12.83 133 LYS A O 1
ATOM 655 N N . VAL A 1 114 ? 33.259 39.370 130.668 1.00 11.09 134 VAL A N 1
ATOM 656 C CA . VAL A 1 114 ? 32.988 37.938 130.593 1.00 9.34 134 VAL A CA 1
ATOM 657 C C . VAL A 1 114 ? 31.670 37.680 129.852 1.00 11.00 134 VAL A C 1
ATOM 658 O O . VAL A 1 114 ? 30.569 38.023 130.334 1.00 11.70 134 VAL A O 1
ATOM 662 N N . ILE A 1 115 ? 31.803 37.088 128.664 1.00 9.91 135 ILE A N 1
ATOM 663 C CA . ILE A 1 115 ? 30.667 36.663 127.864 1.00 6.55 135 ILE A CA 1
ATOM 664 C C . ILE A 1 115 ? 30.627 35.134 127.967 1.00 8.04 135 ILE A C 1
ATOM 665 O O . ILE A 1 115 ? 31.442 34.417 127.382 1.00 8.17 135 ILE A O 1
ATOM 670 N N . SER A 1 116 ? 29.667 34.632 128.731 1.00 7.17 136 SER A N 1
ATOM 671 C CA . SER A 1 116 ? 29.448 33.202 128.794 1.00 8.39 136 SER A CA 1
ATOM 672 C C . SER A 1 116 ? 28.802 32.811 127.442 1.00 8.20 136 SER A C 1
ATOM 673 O O . SER A 1 116 ? 27.937 33.520 126.947 1.00 8.48 136 SER A O 1
ATOM 676 N N . TYR A 1 117 ? 29.277 31.716 126.857 1.00 7.44 137 TYR A N 1
ATOM 677 C CA . TYR A 1 117 ? 28.982 31.366 125.485 1.00 7.84 137 TYR A CA 1
ATOM 678 C C . TYR A 1 117 ? 28.377 29.972 125.435 1.00 9.42 137 TYR A C 1
ATOM 679 O O . TYR A 1 117 ? 29.000 29.004 125.853 1.00 8.10 137 TYR A O 1
ATOM 688 N N . ASP A 1 118 ? 27.147 29.921 124.932 1.00 8.56 138 ASP A N 1
ATOM 689 C CA . ASP A 1 118 ? 26.328 28.716 124.783 1.00 9.48 138 ASP A CA 1
ATOM 690 C C . ASP A 1 118 ? 25.859 28.161 126.118 1.00 11.73 138 ASP A C 1
ATOM 691 O O . ASP A 1 118 ? 24.670 27.944 126.302 1.00 9.93 138 ASP A O 1
ATOM 696 N N . ARG A 1 119 ? 26.806 27.870 127.009 1.00 9.84 139 ARG A N 1
ATOM 697 C CA . ARG A 1 119 ? 26.537 27.359 128.350 1.00 11.50 139 ARG A CA 1
ATOM 698 C C . ARG A 1 119 ? 26.810 28.454 129.342 1.00 13.45 139 ARG A C 1
ATOM 699 O O . ARG A 1 119 ? 27.683 29.308 129.120 1.00 11.41 139 ARG A O 1
ATOM 707 N N . LEU A 1 120 ? 26.059 28.416 130.436 1.00 8.88 140 LEU A N 1
ATOM 708 C CA . LEU A 1 120 ? 26.115 29.446 131.448 1.00 11.05 140 LEU A CA 1
ATOM 709 C C . LEU A 1 120 ? 27.077 29.105 132.592 1.00 11.48 140 LEU A C 1
ATOM 710 O O . LEU A 1 120 ? 27.003 28.043 133.195 1.00 11.46 140 LEU A O 1
ATOM 715 N N . ILE A 1 121 ? 27.982 30.033 132.887 1.00 9.56 141 ILE A N 1
ATOM 716 C CA . ILE A 1 121 ? 28.774 29.983 134.113 1.00 10.92 141 ILE A CA 1
ATOM 717 C C . ILE A 1 121 ? 27.870 30.336 135.279 1.00 13.21 141 ILE A C 1
ATOM 718 O O . ILE A 1 121 ? 27.151 31.330 135.235 1.00 11.36 141 ILE A O 1
ATOM 723 N N . ARG A 1 122 ? 27.929 29.524 136.327 1.00 10.39 142 ARG A N 1
ATOM 724 C CA . ARG A 1 122 ? 27.034 29.632 137.468 1.00 10.36 142 ARG A CA 1
ATOM 725 C C . ARG A 1 122 ? 27.689 30.071 138.749 1.00 12.67 142 ARG A C 1
ATOM 726 O O . ARG A 1 122 ? 28.903 29.988 138.896 1.00 12.88 142 ARG A O 1
ATOM 734 N N . GLU A 1 123 ? 26.851 30.561 139.658 1.00 11.17 143 GLU A N 1
ATOM 735 C CA . GLU A 1 123 ? 27.205 30.794 141.076 1.00 11.63 143 GLU A CA 1
ATOM 736 C C . GLU A 1 123 ? 28.254 31.891 141.239 1.00 12.00 143 GLU A C 1
ATOM 737 O O . GLU A 1 123 ? 29.140 31.840 142.105 1.00 16.89 143 GLU A O 1
ATOM 743 N N . THR A 1 124 ? 28.125 32.897 140.393 1.00 12.15 144 THR A N 1
ATOM 744 C CA . THR A 1 124 ? 28.931 34.113 140.485 1.00 12.20 144 THR A CA 1
ATOM 745 C C . THR A 1 124 ? 28.271 35.267 139.783 1.00 12.00 144 THR A C 1
ATOM 746 O O . THR A 1 124 ? 27.536 35.100 138.809 1.00 13.89 144 THR A O 1
ATOM 750 N N . ASP A 1 125 ? 28.569 36.459 140.265 1.00 13.76 145 ASP A N 1
ATOM 751 C CA A ASP A 1 125 ? 28.055 37.619 139.520 0.50 10.91 145 ASP A CA 1
ATOM 752 C CA B ASP A 1 125 ? 28.194 37.730 139.654 0.50 11.74 145 ASP A CA 1
ATOM 753 C C . ASP A 1 125 ? 29.070 38.150 138.481 1.00 14.46 145 ASP A C 1
ATOM 754 O O . ASP A 1 125 ? 28.767 39.116 137.787 1.00 13.53 145 ASP A O 1
ATOM 763 N N . ALA A 1 126 ? 30.194 37.449 138.330 1.00 12.59 146 ALA A N 1
ATOM 764 C CA . ALA A 1 126 ? 31.231 37.767 137.364 1.00 13.42 146 ALA A CA 1
ATOM 765 C C . ALA A 1 126 ? 30.909 37.287 135.959 1.00 13.62 146 ALA A C 1
ATOM 766 O O . ALA A 1 126 ? 31.800 36.859 135.253 1.00 16.96 146 ALA A O 1
ATOM 768 N N . VAL A 1 127 ? 29.651 37.356 135.552 1.00 11.02 147 VAL A N 1
ATOM 769 C CA . VAL A 1 127 ? 29.293 37.081 134.168 1.00 10.52 147 VAL A CA 1
ATOM 770 C C . VAL A 1 127 ? 28.583 38.321 133.630 1.00 10.70 147 VAL A C 1
ATOM 771 O O . VAL A 1 127 ? 27.569 38.731 134.215 1.00 10.34 147 VAL A O 1
ATOM 775 N N . ASP A 1 128 ? 29.112 38.934 132.568 1.00 10.90 148 ASP A N 1
ATOM 776 C CA . ASP A 1 128 ? 28.523 40.179 132.042 1.00 9.54 148 ASP A CA 1
ATOM 777 C C . ASP A 1 128 ? 27.369 39.922 131.079 1.00 9.26 148 ASP A C 1
ATOM 778 O O . ASP A 1 128 ? 26.352 40.595 131.141 1.00 10.50 148 ASP A O 1
ATOM 783 N N . TYR A 1 129 ? 27.556 38.951 130.185 1.00 9.70 149 TYR A N 1
ATOM 784 C CA . TYR A 1 129 ? 26.551 38.608 129.142 1.00 9.56 149 TYR A CA 1
ATOM 785 C C . TYR A 1 129 ? 26.548 37.118 128.939 1.00 9.31 149 TYR A C 1
ATOM 786 O O . TYR A 1 129 ? 27.553 36.432 129.205 1.00 9.72 149 TYR A O 1
ATOM 795 N N . TYR A 1 130 ? 25.435 36.650 128.409 1.00 9.90 150 TYR A N 1
ATOM 796 C CA . TYR A 1 130 ? 25.268 35.254 128.028 1.00 8.44 150 TYR A CA 1
ATOM 797 C C . TYR A 1 130 ? 24.718 35.164 126.589 1.00 9.39 150 TYR A C 1
ATOM 798 O O . TYR A 1 130 ? 23.567 35.513 126.338 1.00 10.25 150 TYR A O 1
ATOM 807 N N . VAL A 1 131 ? 25.555 34.699 125.687 1.00 8.67 151 VAL A N 1
ATOM 808 C CA . VAL A 1 131 ? 25.180 34.457 124.304 1.00 9.32 151 VAL A CA 1
ATOM 809 C C . VAL A 1 131 ? 24.748 32.999 124.224 1.00 8.29 151 VAL A C 1
ATOM 810 O O . VAL A 1 131 ? 25.514 32.092 124.504 1.00 8.20 151 VAL A O 1
ATOM 814 N N . THR A 1 132 ? 23.493 32.799 123.851 1.00 7.90 152 THR A N 1
ATOM 815 C CA . THR A 1 132 ? 22.858 31.491 123.959 1.00 7.05 152 THR A CA 1
ATOM 816 C C . THR A 1 132 ? 21.776 31.262 122.909 1.00 6.99 152 THR A C 1
ATOM 817 O O . THR A 1 132 ? 21.169 32.210 122.394 1.00 8.45 152 THR A O 1
ATOM 821 N N . PHE A 1 133 ? 21.533 29.990 122.630 1.00 7.74 153 PHE A N 1
ATOM 822 C CA . PHE A 1 133 ? 20.288 29.592 121.996 1.00 8.76 153 PHE A CA 1
ATOM 823 C C . PHE A 1 133 ? 19.188 29.483 123.043 1.00 7.89 153 PHE A C 1
ATOM 824 O O . PHE A 1 133 ? 19.433 29.418 124.252 1.00 9.31 153 PHE A O 1
ATOM 832 N N . ASP A 1 134 ? 17.948 29.441 122.590 1.00 8.57 154 ASP A N 1
ATOM 833 C CA . ASP A 1 134 ? 16.809 29.264 123.512 1.00 9.19 154 ASP A CA 1
ATOM 834 C C . ASP A 1 134 ? 16.725 27.783 123.916 1.00 9.06 154 ASP A C 1
ATOM 835 O O . ASP A 1 134 ? 16.050 26.980 123.275 1.00 9.94 154 ASP A O 1
ATOM 840 N N . SER A 1 135 ? 17.440 27.414 124.972 1.00 7.99 155 SER A N 1
ATOM 841 C CA . SER A 1 135 ? 17.554 26.005 125.365 1.00 8.75 155 SER A CA 1
ATOM 842 C C . SER A 1 135 ? 16.269 25.366 125.886 1.00 8.47 155 SER A C 1
ATOM 843 O O . SER A 1 135 ? 16.036 24.163 125.669 1.00 7.86 155 SER A O 1
ATOM 846 N N . ILE A 1 136 ? 15.444 26.153 126.571 1.00 8.68 156 ILE A N 1
ATOM 847 C CA . ILE A 1 136 ? 14.138 25.629 126.996 1.00 8.73 156 ILE A CA 1
ATOM 848 C C . ILE A 1 136 ? 13.328 25.205 125.748 1.00 9.47 156 ILE A C 1
ATOM 849 O O . ILE A 1 136 ? 12.692 24.129 125.718 1.00 10.93 156 ILE A O 1
ATOM 854 N N . ALA A 1 137 ? 13.346 26.059 124.733 1.00 8.54 157 ALA A N 1
ATOM 855 C CA . ALA A 1 137 ? 12.643 25.767 123.498 1.00 9.52 157 ALA A CA 1
ATOM 856 C C . ALA A 1 137 ? 13.221 24.531 122.802 1.00 9.18 157 ALA A C 1
ATOM 857 O O . ALA A 1 137 ? 12.471 23.775 122.214 1.00 9.09 157 ALA A O 1
ATOM 859 N N . VAL A 1 138 ? 14.542 24.317 122.865 1.00 7.42 158 VAL A N 1
ATOM 860 C CA . VAL A 1 138 ? 15.100 23.058 122.329 1.00 9.28 158 VAL A CA 1
ATOM 861 C C . VAL A 1 138 ? 14.399 21.835 122.959 1.00 8.48 158 VAL A C 1
ATOM 862 O O . VAL A 1 138 ? 13.916 20.932 122.252 1.00 9.41 158 VAL A O 1
ATOM 866 N N . GLY A 1 139 ? 14.344 21.790 124.290 1.00 8.53 159 GLY A N 1
ATOM 867 C CA . GLY A 1 139 ? 13.743 20.621 124.955 1.00 9.87 159 GLY A CA 1
ATOM 868 C C . GLY A 1 139 ? 12.262 20.508 124.669 1.00 8.21 159 GLY A C 1
ATOM 869 O O . GLY A 1 139 ? 11.767 19.429 124.462 1.00 9.93 159 GLY A O 1
ATOM 870 N N . ALA A 1 140 ? 11.570 21.646 124.682 1.00 8.86 160 ALA A N 1
ATOM 871 C CA . ALA A 1 140 ? 10.131 21.687 124.369 1.00 9.87 160 ALA A CA 1
ATOM 872 C C . ALA A 1 140 ? 9.893 21.143 122.970 1.00 9.63 160 ALA A C 1
ATOM 873 O O . ALA A 1 140 ? 8.991 20.334 122.775 1.00 9.29 160 ALA A O 1
ATOM 875 N N . GLN A 1 141 ? 10.715 21.554 122.007 1.00 7.96 161 GLN A N 1
ATOM 876 C CA . GLN A 1 141 ? 10.549 21.087 120.643 1.00 7.03 161 GLN A CA 1
ATOM 877 C C . GLN A 1 141 ? 10.830 19.599 120.504 1.00 6.55 161 GLN A C 1
ATOM 878 O O . GLN A 1 141 ? 10.163 18.884 119.767 1.00 9.02 161 GLN A O 1
ATOM 884 N N . GLN A 1 142 ? 11.837 19.123 121.216 1.00 8.58 162 GLN A N 1
ATOM 885 C CA . GLN A 1 142 ? 12.113 17.695 121.211 1.00 8.38 162 GLN A CA 1
ATOM 886 C C . GLN A 1 142 ? 10.891 16.925 121.718 1.00 9.31 162 GLN A C 1
ATOM 887 O O . GLN A 1 142 ? 10.409 15.973 121.090 1.00 10.05 162 GLN A O 1
ATOM 893 N N . ALA A 1 143 ? 10.418 17.318 122.889 1.00 7.76 163 ALA A N 1
ATOM 894 C CA . ALA A 1 143 ? 9.262 16.635 123.465 1.00 7.54 163 ALA A CA 1
ATOM 895 C C . ALA A 1 143 ? 7.995 16.759 122.615 1.00 9.41 163 ALA A C 1
ATOM 896 O O . ALA A 1 143 ? 7.230 15.796 122.473 1.00 10.48 163 ALA A O 1
ATOM 898 N N . GLN A 1 144 ? 7.771 17.949 122.074 1.00 9.97 164 GLN A N 1
ATOM 899 C CA . GLN A 1 144 ? 6.575 18.210 121.284 1.00 10.20 164 GLN A CA 1
ATOM 900 C C . GLN A 1 144 ? 6.538 17.304 120.043 1.00 11.44 164 GLN A C 1
ATOM 901 O O . GLN A 1 144 ? 5.488 16.794 119.685 1.00 11.58 164 GLN A O 1
ATOM 907 N N . TYR A 1 145 ? 7.697 17.062 119.438 1.00 8.91 165 TYR A N 1
ATOM 908 C CA . TYR A 1 145 ? 7.788 16.147 118.304 1.00 10.88 165 TYR A CA 1
ATOM 909 C C . TYR A 1 145 ? 7.296 14.750 118.710 1.00 9.30 165 TYR A C 1
ATOM 910 O O . TYR A 1 145 ? 6.494 14.132 118.011 1.00 10.60 165 TYR A O 1
ATOM 919 N N . LEU A 1 146 ? 7.720 14.284 119.877 1.00 8.94 166 LEU A N 1
ATOM 920 C CA . LEU A 1 146 ? 7.323 12.974 120.355 1.00 8.47 166 LEU A CA 1
ATOM 921 C C . LEU A 1 146 ? 5.817 12.937 120.586 1.00 9.24 166 LEU A C 1
ATOM 922 O O . LEU A 1 146 ? 5.119 12.010 120.145 1.00 10.32 166 LEU A O 1
ATOM 927 N N . VAL A 1 147 ? 5.327 13.955 121.285 1.00 11.49 167 VAL A N 1
ATOM 928 C CA . VAL A 1 147 ? 3.893 14.062 121.572 1.00 11.82 167 VAL A CA 1
ATOM 929 C C . VAL A 1 147 ? 3.067 14.060 120.275 1.00 12.59 167 VAL A C 1
ATOM 930 O O . VAL A 1 147 ? 2.046 13.352 120.163 1.00 13.24 167 VAL A O 1
ATOM 934 N N . ASP A 1 148 ? 3.534 14.812 119.280 1.00 11.06 168 ASP A N 1
ATOM 935 C CA . ASP A 1 148 ? 2.788 14.984 118.044 1.00 13.46 168 ASP A CA 1
ATOM 936 C C . ASP A 1 148 ? 2.704 13.701 117.244 1.00 13.63 168 ASP A C 1
ATOM 937 O O . ASP A 1 148 ? 1.827 13.561 116.379 1.00 15.10 168 ASP A O 1
ATOM 942 N N . HIS A 1 149 ? 3.611 12.772 117.526 1.00 11.75 169 HIS A N 1
ATOM 943 C CA . HIS A 1 149 ? 3.625 11.463 116.867 1.00 13.57 169 HIS A CA 1
ATOM 944 C C . HIS A 1 149 ? 3.139 10.291 117.706 1.00 11.52 169 HIS A C 1
ATOM 945 O O . HIS A 1 149 ? 3.318 9.148 117.311 1.00 14.38 169 HIS A O 1
ATOM 952 N N . ALA A 1 150 ? 2.517 10.574 118.851 1.00 13.65 170 ALA A N 1
ATOM 953 C CA . ALA A 1 150 ? 1.982 9.514 119.720 1.00 13.12 170 ALA A CA 1
ATOM 954 C C . ALA A 1 150 ? 0.492 9.652 119.783 1.00 15.22 170 ALA A C 1
ATOM 955 O O . ALA A 1 150 ? -0.022 10.789 119.821 1.00 18.10 170 ALA A O 1
ATOM 957 N N . SER A 1 151 ? -0.197 8.504 119.780 1.00 14.27 171 SER A N 1
ATOM 958 C CA . SER A 1 151 ? -1.634 8.457 120.055 1.00 16.71 171 SER A CA 1
ATOM 959 C C . SER A 1 151 ? -1.966 7.312 120.962 1.00 17.35 171 SER A C 1
ATOM 960 O O . SER A 1 151 ? -1.156 6.411 121.179 1.00 17.50 171 SER A O 1
ATOM 963 N N . GLY A 1 152 ? -3.181 7.375 121.493 1.00 20.67 172 GLY A N 1
ATOM 964 C CA . GLY A 1 152 ? -3.663 6.374 122.415 1.00 20.21 172 GLY A CA 1
ATOM 965 C C . GLY A 1 152 ? -2.877 6.424 123.705 1.00 19.87 172 GLY A C 1
ATOM 966 O O . GLY A 1 152 ? -2.284 7.440 124.052 1.00 20.40 172 GLY A O 1
ATOM 967 N N . THR A 1 153 ? -2.861 5.304 124.406 1.00 18.02 173 THR A N 1
ATOM 968 C CA . THR A 1 153 ? -2.258 5.228 125.719 1.00 16.92 173 THR A CA 1
ATOM 969 C C . THR A 1 153 ? -1.202 4.163 125.830 1.00 13.53 173 THR A C 1
ATOM 970 O O . THR A 1 153 ? -1.171 3.194 125.075 1.00 22.18 173 THR A O 1
ATOM 974 N N . GLY A 1 154 ? -0.337 4.360 126.815 1.00 18.26 174 GLY A N 1
ATOM 975 C CA . GLY A 1 154 ? 0.646 3.357 127.159 1.00 19.71 174 GLY A CA 1
ATOM 976 C C . GLY A 1 154 ? 1.797 3.277 126.189 1.00 17.55 174 GLY A C 1
ATOM 977 O O . GLY A 1 154 ? 2.446 2.239 126.087 1.00 19.56 174 GLY A O 1
ATOM 978 N N . ASN A 1 155 ? 2.060 4.362 125.477 1.00 14.92 175 ASN A N 1
ATOM 979 C CA . ASN A 1 155 ? 3.226 4.421 124.592 1.00 14.42 175 ASN A CA 1
ATOM 980 C C . ASN A 1 155 ? 4.526 4.451 125.392 1.00 13.06 175 ASN A C 1
ATOM 981 O O . ASN A 1 155 ? 4.698 5.330 126.237 1.00 12.14 175 ASN A O 1
ATOM 986 N N . PRO A 1 156 ? 5.448 3.508 125.141 1.00 12.19 176 PRO A N 1
ATOM 987 C CA . PRO A 1 156 ? 6.709 3.555 125.866 1.00 10.38 176 PRO A CA 1
ATOM 988 C C . PRO A 1 156 ? 7.524 4.816 125.581 1.00 9.13 176 PRO A C 1
ATOM 989 O O . PRO A 1 156 ? 7.703 5.182 124.417 1.00 11.08 176 PRO A O 1
ATOM 993 N N . LEU A 1 157 ? 8.078 5.375 126.649 1.00 9.94 177 LEU A N 1
ATOM 994 C CA . LEU A 1 157 ? 8.868 6.588 126.605 1.00 8.16 177 LEU A CA 1
ATOM 995 C C . LEU A 1 157 ? 10.191 6.327 127.306 1.00 8.42 177 LEU A C 1
ATOM 996 O O . LEU A 1 157 ? 10.222 5.897 128.474 1.00 8.95 177 LEU A O 1
ATOM 1001 N N . TYR A 1 158 ? 11.271 6.549 126.576 1.00 8.48 178 TYR A N 1
ATOM 1002 C CA . TYR A 1 158 ? 12.615 6.408 127.091 1.00 8.07 178 TYR A CA 1
ATOM 1003 C C . TYR A 1 158 ? 13.244 7.802 127.149 1.00 8.70 178 TYR A C 1
ATOM 1004 O O . TYR A 1 158 ? 13.302 8.510 126.131 1.00 10.37 178 TYR A O 1
ATOM 1013 N N . LEU A 1 159 ? 13.684 8.197 128.339 1.00 8.75 179 LEU A N 1
ATOM 1014 C CA . LEU A 1 159 ? 14.238 9.546 128.566 1.00 8.16 179 LEU A CA 1
ATOM 1015 C C . LEU A 1 159 ? 15.745 9.494 128.620 1.00 7.68 179 LEU A C 1
ATOM 1016 O O . LEU A 1 159 ? 16.311 8.565 129.215 1.00 9.58 179 LEU A O 1
ATOM 1021 N N . TYR A 1 160 ? 16.399 10.496 128.025 1.00 7.08 180 TYR A N 1
ATOM 1022 C CA . TYR A 1 160 ? 17.861 10.624 128.093 1.00 7.78 180 TYR A CA 1
ATOM 1023 C C . TYR A 1 160 ? 18.212 12.086 128.270 1.00 7.17 180 TYR A C 1
ATOM 1024 O O . TYR A 1 160 ? 17.429 12.984 127.953 1.00 8.65 180 TYR A O 1
ATOM 1033 N N . ALA A 1 161 ? 19.382 12.303 128.848 1.00 8.75 181 ALA A N 1
ATOM 1034 C CA . ALA A 1 161 ? 19.820 13.653 129.191 1.00 9.49 181 ALA A CA 1
ATOM 1035 C C . ALA A 1 161 ? 21.305 13.886 128.958 1.00 7.75 181 ALA A C 1
ATOM 1036 O O . ALA A 1 161 ? 22.098 12.945 128.781 1.00 9.02 181 ALA A O 1
ATOM 1038 N N . GLY A 1 162 ? 21.651 15.169 128.980 1.00 8.24 182 GLY A N 1
ATOM 1039 C CA . GLY A 1 162 ? 23.045 15.617 128.870 1.00 7.40 182 GLY A CA 1
ATOM 1040 C C . GLY A 1 162 ? 23.821 15.468 130.181 1.00 8.60 182 GLY A C 1
ATOM 1041 O O . GLY A 1 162 ? 23.315 14.884 131.152 1.00 7.63 182 GLY A O 1
ATOM 1042 N N . ALA A 1 163 ? 25.052 15.993 130.189 1.00 8.75 183 ALA A N 1
ATOM 1043 C CA . ALA A 1 163 ? 25.914 15.989 131.375 1.00 8.89 183 ALA A CA 1
ATOM 1044 C C . ALA A 1 163 ? 25.432 16.966 132.435 1.00 7.37 183 ALA A C 1
ATOM 1045 O O . ALA A 1 163 ? 25.144 18.123 132.122 1.00 9.13 183 ALA A O 1
ATOM 1047 N N . ALA A 1 164 ? 25.365 16.520 133.702 1.00 9.21 184 ALA A N 1
ATOM 1048 C CA . ALA A 1 164 ? 24.935 17.432 134.779 1.00 9.45 184 ALA A CA 1
ATOM 1049 C C . ALA A 1 164 ? 25.839 18.632 135.019 1.00 9.41 184 ALA A C 1
ATOM 1050 O O . ALA A 1 164 ? 25.392 19.633 135.595 1.00 11.93 184 ALA A O 1
ATOM 1052 N N . SER A 1 165 ? 27.088 18.538 134.560 1.00 9.79 185 SER A N 1
ATOM 1053 C CA . SER A 1 165 ? 28.006 19.681 134.617 1.00 9.30 185 SER A CA 1
ATOM 1054 C C . SER A 1 165 ? 27.663 20.822 133.640 1.00 10.01 185 SER A C 1
ATOM 1055 O O . SER A 1 165 ? 28.217 21.920 133.720 1.00 9.78 185 SER A O 1
ATOM 1058 N N . ASP A 1 166 ? 26.737 20.551 132.728 1.00 9.22 186 ASP A N 1
ATOM 1059 C CA . ASP A 1 166 ? 26.280 21.518 131.721 1.00 8.49 186 ASP A CA 1
ATOM 1060 C C . ASP A 1 166 ? 24.927 22.063 132.141 1.00 9.08 186 ASP A C 1
ATOM 1061 O O . ASP A 1 166 ? 23.953 21.322 132.177 1.00 10.34 186 ASP A O 1
ATOM 1066 N N . ASN A 1 167 ? 24.842 23.344 132.474 1.00 7.35 187 ASN A N 1
ATOM 1067 C CA . ASN A 1 167 ? 23.530 23.904 132.818 1.00 8.53 187 ASN A CA 1
ATOM 1068 C C . ASN A 1 167 ? 22.494 23.684 131.717 1.00 9.36 187 ASN A C 1
ATOM 1069 O O . ASN A 1 167 ? 21.291 23.579 131.983 1.00 8.91 187 ASN A O 1
ATOM 1074 N N . ASN A 1 168 ? 22.943 23.671 130.470 1.00 9.17 188 ASN A N 1
ATOM 1075 C CA . ASN A 1 168 ? 21.994 23.440 129.375 1.00 8.43 188 ASN A CA 1
ATOM 1076 C C . ASN A 1 168 ? 21.319 22.080 129.485 1.00 6.79 188 ASN A C 1
ATOM 1077 O O . ASN A 1 168 ? 20.197 21.935 129.045 1.00 9.65 188 ASN A O 1
ATOM 1082 N N . ALA A 1 169 ? 21.990 21.085 130.062 1.00 7.61 189 ALA A N 1
ATOM 1083 C CA . ALA A 1 169 ? 21.366 19.766 130.215 1.00 8.82 189 ALA A CA 1
ATOM 1084 C C . ALA A 1 169 ? 20.102 19.888 131.066 1.00 8.74 189 ALA A C 1
ATOM 1085 O O . ALA A 1 169 ? 19.108 19.245 130.796 1.00 8.25 189 ALA A O 1
ATOM 1087 N N . PHE A 1 170 ? 20.149 20.727 132.093 1.00 7.07 190 PHE A N 1
ATOM 1088 C CA . PHE A 1 170 ? 18.969 20.958 132.927 1.00 7.28 190 PHE A CA 1
ATOM 1089 C C . PHE A 1 170 ? 17.913 21.722 132.146 1.00 7.68 190 PHE A C 1
ATOM 1090 O O . PHE A 1 170 ? 16.702 21.440 132.263 1.00 9.14 190 PHE A O 1
ATOM 1098 N N . LEU A 1 171 ? 18.340 22.701 131.354 1.00 7.87 191 LEU A N 1
ATOM 1099 C CA . LEU A 1 171 ? 17.378 23.496 130.557 1.00 8.59 191 LEU A CA 1
ATOM 1100 C C . LEU A 1 171 ? 16.706 22.633 129.490 1.00 8.59 191 LEU A C 1
ATOM 1101 O O . LEU A 1 171 ? 15.488 22.693 129.305 1.00 8.30 191 LEU A O 1
ATOM 1106 N N . PHE A 1 172 ? 17.479 21.818 128.792 1.00 6.53 192 PHE A N 1
ATOM 1107 C CA . PHE A 1 172 ? 16.886 20.959 127.781 1.00 8.54 192 PHE A CA 1
ATOM 1108 C C . PHE A 1 172 ? 15.914 19.987 128.447 1.00 8.16 192 PHE A C 1
ATOM 1109 O O . PHE A 1 172 ? 14.857 19.689 127.915 1.00 7.90 192 PHE A O 1
ATOM 1117 N N . PHE A 1 173 ? 16.305 19.451 129.600 1.00 8.47 193 PHE A N 1
ATOM 1118 C CA . PHE A 1 173 ? 15.443 18.496 130.258 1.00 8.72 193 PHE A CA 1
ATOM 1119 C C . PHE A 1 173 ? 14.155 19.192 130.740 1.00 6.89 193 PHE A C 1
ATOM 1120 O O . PHE A 1 173 ? 13.043 18.651 130.600 1.00 8.41 193 PHE A O 1
ATOM 1128 N N . GLU A 1 174 ? 14.300 20.367 131.335 1.00 8.50 194 GLU A N 1
ATOM 1129 C CA . GLU A 1 174 ? 13.121 21.082 131.818 1.00 7.78 194 GLU A CA 1
ATOM 1130 C C . GLU A 1 174 ? 12.151 21.352 130.661 1.00 8.84 194 GLU A C 1
ATOM 1131 O O . GLU A 1 174 ? 10.947 21.182 130.802 1.00 8.95 194 GLU A O 1
ATOM 1137 N N . GLY A 1 175 ? 12.668 21.863 129.549 1.00 9.17 195 GLY A N 1
ATOM 1138 C CA . GLY A 1 175 ? 11.810 22.213 128.417 1.00 9.29 195 GLY A CA 1
ATOM 1139 C C . GLY A 1 175 ? 11.017 21.005 127.940 1.00 7.67 195 GLY A C 1
ATOM 1140 O O . GLY A 1 175 ? 9.777 21.069 127.635 1.00 9.51 195 GLY A O 1
ATOM 1141 N N . ALA A 1 176 ? 11.709 19.871 127.908 1.00 8.77 196 ALA A N 1
ATOM 1142 C CA . ALA A 1 176 ? 11.052 18.615 127.506 1.00 9.11 196 ALA A CA 1
ATOM 1143 C C . ALA A 1 176 ? 10.048 18.129 128.538 1.00 8.46 196 ALA A C 1
ATOM 1144 O O . ALA A 1 176 ? 8.937 17.709 128.209 1.00 9.05 196 ALA A O 1
ATOM 1146 N N . TRP A 1 177 ? 10.453 18.167 129.799 1.00 10.70 197 TRP A N 1
ATOM 1147 C CA . TRP A 1 177 ? 9.610 17.671 130.885 1.00 9.06 197 TRP A CA 1
ATOM 1148 C C . TRP A 1 177 ? 8.287 18.417 130.936 1.00 8.70 197 TRP A C 1
ATOM 1149 O O . TRP A 1 177 ? 7.228 17.837 131.221 1.00 9.61 197 TRP A O 1
ATOM 1160 N N . LYS A 1 178 ? 8.348 19.719 130.688 1.00 10.25 198 LYS A N 1
ATOM 1161 C CA . LYS A 1 178 ? 7.139 20.528 130.786 1.00 9.93 198 LYS A CA 1
ATOM 1162 C C . LYS A 1 178 ? 6.153 20.277 129.658 1.00 11.28 198 LYS A C 1
ATOM 1163 O O . LYS A 1 178 ? 5.008 20.708 129.751 1.00 10.90 198 LYS A O 1
ATOM 1169 N N . VAL A 1 179 ? 6.594 19.550 128.628 1.00 9.73 199 VAL A N 1
ATOM 1170 C CA . VAL A 1 179 ? 5.702 19.023 127.598 1.00 10.32 199 VAL A CA 1
ATOM 1171 C C . VAL A 1 179 ? 5.334 17.566 127.862 1.00 8.84 199 VAL A C 1
ATOM 1172 O O . VAL A 1 179 ? 4.174 17.160 127.693 1.00 12.99 199 VAL A O 1
ATOM 1176 N N . LEU A 1 180 ? 6.316 16.767 128.247 1.00 9.58 200 LEU A N 1
ATOM 1177 C CA . LEU A 1 180 ? 6.043 15.349 128.460 1.00 10.82 200 LEU A CA 1
ATOM 1178 C C . LEU A 1 180 ? 5.226 15.021 129.714 1.00 10.71 200 LEU A C 1
ATOM 1179 O O . LEU A 1 180 ? 4.416 14.099 129.696 1.00 9.42 200 LEU A O 1
ATOM 1184 N N . GLN A 1 181 ? 5.448 15.764 130.794 1.00 9.01 201 GLN A N 1
ATOM 1185 C CA . GLN A 1 181 ? 4.854 15.398 132.063 1.00 11.45 201 GLN A CA 1
ATOM 1186 C C . GLN A 1 181 ? 3.315 15.309 131.994 1.00 9.97 201 GLN A C 1
ATOM 1187 O O . GLN A 1 181 ? 2.732 14.330 132.475 1.00 10.09 201 GLN A O 1
ATOM 1193 N N . PRO A 1 182 ? 2.654 16.298 131.371 1.00 10.90 202 PRO A N 1
ATOM 1194 C CA . PRO A 1 182 ? 1.203 16.140 131.275 1.00 10.59 202 PRO A CA 1
ATOM 1195 C C . PRO A 1 182 ? 0.787 14.906 130.488 1.00 10.38 202 PRO A C 1
ATOM 1196 O O . PRO A 1 182 ? -0.245 14.322 130.764 1.00 10.47 202 PRO A O 1
ATOM 1200 N N . LYS A 1 183 ? 1.572 14.548 129.483 1.00 9.61 203 LYS A N 1
ATOM 1201 C CA . LYS A 1 183 ? 1.284 13.374 128.655 1.00 10.87 203 LYS A CA 1
ATOM 1202 C C . LYS A 1 183 ? 1.703 12.041 129.272 1.00 12.05 203 LYS A C 1
ATOM 1203 O O . LYS A 1 183 ? 1.376 10.980 128.763 1.00 12.73 203 LYS A O 1
ATOM 1209 N N . ILE A 1 184 ? 2.442 12.105 130.378 1.00 10.31 204 ILE A N 1
ATOM 1210 C CA . ILE A 1 184 ? 2.679 10.933 131.216 1.00 10.29 204 ILE A CA 1
ATOM 1211 C C . ILE A 1 184 ? 1.541 10.834 132.234 1.00 9.14 204 ILE A C 1
ATOM 1212 O O . ILE A 1 184 ? 0.937 9.762 132.441 1.00 11.61 204 ILE A O 1
ATOM 1217 N N . ALA A 1 185 ? 1.244 11.956 132.880 1.00 7.94 205 ALA A N 1
ATOM 1218 C CA . ALA A 1 185 ? 0.135 11.993 133.855 1.00 10.03 205 ALA A CA 1
ATOM 1219 C C . ALA A 1 185 ? -1.210 11.550 133.271 1.00 11.14 205 ALA A C 1
ATOM 1220 O O . ALA A 1 185 ? -2.019 10.919 133.964 1.00 12.18 205 ALA A O 1
ATOM 1222 N N . ASP A 1 186 ? -1.423 11.830 131.981 1.00 11.70 206 ASP A N 1
ATOM 1223 C CA . ASP A 1 186 ? -2.706 11.459 131.326 1.00 13.81 206 ASP A CA 1
ATOM 1224 C C . ASP A 1 186 ? -2.704 10.061 130.694 1.00 14.58 206 ASP A C 1
ATOM 1225 O O . ASP A 1 186 ? -3.693 9.635 130.100 1.00 15.15 206 ASP A O 1
ATOM 1230 N N . GLY A 1 187 ? -1.592 9.348 130.853 1.00 11.54 207 GLY A N 1
ATOM 1231 C CA . GLY A 1 187 ? -1.480 7.952 130.415 1.00 14.59 207 GLY A CA 1
ATOM 1232 C C . GLY A 1 187 ? -1.015 7.753 128.976 1.00 14.44 207 GLY A C 1
ATOM 1233 O O . GLY A 1 187 ? -0.859 6.613 128.540 1.00 14.01 207 GLY A O 1
ATOM 1234 N N . THR A 1 188 ? -0.741 8.844 128.261 1.00 10.27 208 THR A N 1
ATOM 1235 C CA . THR A 1 188 ? -0.284 8.710 126.884 1.00 11.72 208 THR A CA 1
ATOM 1236 C C . THR A 1 188 ? 1.054 7.995 126.796 1.00 12.27 208 THR A C 1
ATOM 1237 O O . THR A 1 188 ? 1.228 7.077 125.990 1.00 12.98 208 THR A O 1
ATOM 1241 N N . PHE A 1 189 ? 1.993 8.436 127.631 1.00 10.82 209 PHE A N 1
ATOM 1242 C CA . PHE A 1 189 ? 3.309 7.831 127.731 1.00 8.99 209 PHE A CA 1
ATOM 1243 C C . PHE A 1 189 ? 3.516 7.119 129.067 1.00 9.76 209 PHE A C 1
ATOM 1244 O O . PHE A 1 189 ? 2.996 7.543 130.103 1.00 11.81 209 PHE A O 1
ATOM 1252 N N . VAL A 1 190 ? 4.330 6.074 129.019 1.00 8.63 210 VAL A N 1
ATOM 1253 C CA . VAL A 1 190 ? 4.755 5.357 130.198 1.00 9.96 210 VAL A CA 1
ATOM 1254 C C . VAL A 1 190 ? 6.265 5.300 130.177 1.00 10.14 210 VAL A C 1
ATOM 1255 O O . VAL A 1 190 ? 6.856 4.788 129.232 1.00 10.44 210 VAL A O 1
ATOM 1259 N N . ILE A 1 191 ? 6.877 5.876 131.210 1.00 9.30 211 ILE A N 1
ATOM 1260 C CA . ILE A 1 191 ? 8.329 5.961 131.300 1.00 8.80 211 ILE A CA 1
ATOM 1261 C C . ILE A 1 191 ? 8.937 4.587 131.550 1.00 9.30 211 ILE A C 1
ATOM 1262 O O . ILE A 1 191 ? 8.574 3.924 132.519 1.00 13.10 211 ILE A O 1
ATOM 1267 N N . LYS A 1 192 ? 9.901 4.185 130.726 1.00 10.48 212 LYS A N 1
ATOM 1268 C CA . LYS A 1 192 ? 10.472 2.840 130.840 1.00 9.45 212 LYS A CA 1
ATOM 1269 C C . LYS A 1 192 ? 11.884 2.749 131.387 1.00 11.04 212 LYS A C 1
ATOM 1270 O O . LYS A 1 192 ? 12.342 1.635 131.652 1.00 14.86 212 LYS A O 1
ATOM 1276 N N . ASN A 1 193 ? 12.570 3.881 131.569 1.00 10.66 213 ASN A N 1
ATOM 1277 C CA . ASN A 1 193 ? 13.968 3.838 132.003 1.00 9.78 213 ASN A CA 1
ATOM 1278 C C . ASN A 1 193 ? 14.386 4.799 133.115 1.00 11.37 213 ASN A C 1
ATOM 1279 O O . ASN A 1 193 ? 15.540 5.186 133.205 1.00 13.97 213 ASN A O 1
ATOM 1284 N N . SER A 1 194 ? 13.453 5.190 133.968 1.00 9.49 214 SER A N 1
ATOM 1285 C CA . SER A 1 194 ? 13.826 6.054 135.081 1.00 10.32 214 SER A CA 1
ATOM 1286 C C . SER A 1 194 ? 12.807 5.986 136.192 1.00 10.27 214 SER A C 1
ATOM 1287 O O . SER A 1 194 ? 11.752 6.620 136.139 1.00 10.98 214 SER A O 1
ATOM 1290 N N . SER A 1 195 ? 13.140 5.245 137.235 1.00 10.56 215 SER A N 1
ATOM 1291 C CA . SER A 1 195 ? 12.289 5.178 138.404 1.00 10.22 215 SER A CA 1
ATOM 1292 C C . SER A 1 195 ? 12.128 6.533 139.087 1.00 10.00 215 SER A C 1
ATOM 1293 O O . SER A 1 195 ? 11.078 6.846 139.660 1.00 10.94 215 SER A O 1
ATOM 1296 N N . GLU A 1 196 ? 13.162 7.358 139.000 1.00 10.19 216 GLU A N 1
ATOM 1297 C CA . GLU A 1 196 ? 13.082 8.670 139.623 1.00 12.15 216 GLU A CA 1
ATOM 1298 C C . GLU A 1 196 ? 12.057 9.526 138.887 1.00 10.57 216 GLU A C 1
ATOM 1299 O O . GLU A 1 196 ? 11.281 10.248 139.531 1.00 9.79 216 GLU A O 1
ATOM 1305 N N . ALA A 1 197 ? 12.067 9.463 137.552 1.00 8.30 217 ALA A N 1
ATOM 1306 C CA . ALA A 1 197 ? 11.096 10.215 136.760 1.00 7.47 217 ALA A CA 1
ATOM 1307 C C . ALA A 1 197 ? 9.684 9.716 137.026 1.00 6.33 217 ALA A C 1
ATOM 1308 O O . ALA A 1 197 ? 8.763 10.518 137.167 1.00 9.19 217 ALA A O 1
ATOM 1310 N N . VAL A 1 198 ? 9.517 8.399 137.134 1.00 7.88 218 VAL A N 1
ATOM 1311 C CA . VAL A 1 198 ? 8.184 7.825 137.421 1.00 9.80 218 VAL A CA 1
ATOM 1312 C C . VAL A 1 198 ? 7.657 8.360 138.754 1.00 10.28 218 VAL A C 1
ATOM 1313 O O . VAL A 1 198 ? 6.483 8.709 138.895 1.00 9.95 218 VAL A O 1
ATOM 1317 N N . ALA A 1 199 ? 8.524 8.416 139.760 1.00 10.43 219 ALA A N 1
ATOM 1318 C CA . ALA A 1 199 ? 8.099 8.897 141.064 1.00 8.91 219 ALA A CA 1
ATOM 1319 C C . ALA A 1 199 ? 7.736 10.374 141.046 1.00 9.45 219 ALA A C 1
ATOM 1320 O O . ALA A 1 199 ? 6.953 10.821 141.892 1.00 10.49 219 ALA A O 1
ATOM 1322 N N . LEU A 1 200 ? 8.293 11.098 140.066 1.00 10.39 220 LEU A N 1
ATOM 1323 C CA . LEU A 1 200 ? 8.044 12.507 139.850 1.00 11.83 220 LEU A CA 1
ATOM 1324 C C . LEU A 1 200 ? 7.003 12.847 138.801 1.00 8.03 220 LEU A C 1
ATOM 1325 O O . LEU A 1 200 ? 6.773 14.042 138.526 1.00 9.32 220 LEU A O 1
ATOM 1330 N N . GLN A 1 201 ? 6.359 11.832 138.218 1.00 8.47 221 GLN A N 1
ATOM 1331 C CA . GLN A 1 201 ? 5.613 12.081 136.961 1.00 8.94 221 GLN A CA 1
ATOM 1332 C C . GLN A 1 201 ? 4.283 12.814 137.143 1.00 8.31 221 GLN A C 1
ATOM 1333 O O . GLN A 1 201 ? 3.640 13.133 136.168 1.00 10.63 221 GLN A O 1
ATOM 1339 N N . ASN A 1 202 ? 3.888 13.101 138.386 1.00 9.41 222 ASN A N 1
ATOM 1340 C CA . ASN A 1 202 ? 2.745 13.995 138.616 1.00 10.72 222 ASN A CA 1
ATOM 1341 C C . ASN A 1 202 ? 3.188 15.305 139.234 1.00 11.79 222 ASN A C 1
ATOM 1342 O O . ASN A 1 202 ? 2.469 15.924 139.979 1.00 14.77 222 ASN A O 1
ATOM 1347 N N . LYS A 1 203 ? 4.402 15.715 138.914 1.00 9.61 223 LYS A N 1
ATOM 1348 C CA . LYS A 1 203 ? 4.934 17.014 139.329 1.00 9.59 223 LYS A CA 1
ATOM 1349 C C . LYS A 1 203 ? 5.477 17.726 138.102 1.00 8.79 223 LYS A C 1
ATOM 1350 O O . LYS A 1 203 ? 6.460 17.297 137.532 1.00 11.77 223 LYS A O 1
ATOM 1356 N N . LEU A 1 204 ? 4.837 18.819 137.712 1.00 9.46 224 LEU A N 1
ATOM 1357 C CA . LEU A 1 204 ? 5.279 19.564 136.540 1.00 8.70 224 LEU A CA 1
ATOM 1358 C C . LEU A 1 204 ? 6.540 20.395 136.815 1.00 8.63 224 LEU A C 1
ATOM 1359 O O . LEU A 1 204 ? 7.444 20.431 136.001 1.00 12.06 224 LEU A O 1
ATOM 1364 N N . ASP A 1 205 ? 6.579 21.086 137.953 1.00 11.90 225 ASP A N 1
ATOM 1365 C CA . ASP A 1 205 ? 7.701 21.997 138.298 1.00 14.23 225 ASP A CA 1
ATOM 1366 C C . ASP A 1 205 ? 8.705 21.321 139.188 1.00 15.28 225 ASP A C 1
ATOM 1367 O O . ASP A 1 205 ? 8.623 21.391 140.407 1.00 22.14 225 ASP A O 1
ATOM 1372 N N . LEU A 1 206 ? 9.655 20.662 138.573 1.00 12.25 226 LEU A N 1
ATOM 1373 C CA . LEU A 1 206 ? 10.697 19.997 139.308 1.00 12.40 226 LEU A CA 1
ATOM 1374 C C . LEU A 1 206 ? 11.737 20.983 139.836 1.00 13.40 226 LEU A C 1
ATOM 1375 O O . LEU A 1 206 ? 12.130 21.952 139.184 1.00 14.39 226 LEU A O 1
ATOM 1380 N N . THR A 1 207 ? 12.226 20.693 141.022 1.00 13.02 227 THR A N 1
ATOM 1381 C CA . THR A 1 207 ? 13.375 21.433 141.523 1.00 14.42 227 THR A CA 1
ATOM 1382 C C . THR A 1 207 ? 14.643 20.961 140.782 1.00 12.47 227 THR A C 1
ATOM 1383 O O . THR A 1 207 ? 14.666 19.894 140.139 1.00 13.38 227 THR A O 1
ATOM 1387 N N . ARG A 1 208 ? 15.717 21.716 140.913 1.00 13.48 228 ARG A N 1
ATOM 1388 C CA . ARG A 1 208 ? 16.965 21.316 140.299 1.00 13.50 228 ARG A CA 1
ATOM 1389 C C . ARG A 1 208 ? 17.461 19.988 140.858 1.00 12.30 228 ARG A C 1
ATOM 1390 O O . ARG A 1 208 ? 17.937 19.155 140.120 1.00 11.81 228 ARG A O 1
ATOM 1398 N N . ASP A 1 209 ? 17.323 19.798 142.159 1.00 10.39 229 ASP A N 1
ATOM 1399 C CA . ASP A 1 209 ? 17.764 18.556 142.807 1.00 11.83 229 ASP A CA 1
ATOM 1400 C C . ASP A 1 209 ? 16.920 17.376 142.325 1.00 11.31 229 ASP A C 1
ATOM 1401 O O . ASP A 1 209 ? 17.418 16.253 142.156 1.00 9.66 229 ASP A O 1
ATOM 1406 N N . GLU A 1 210 ? 15.622 17.611 142.119 1.00 10.02 230 GLU A N 1
ATOM 1407 C CA . GLU A 1 210 ? 14.767 16.553 141.571 1.00 11.19 230 GLU A CA 1
ATOM 1408 C C . GLU A 1 210 ? 15.148 16.214 140.131 1.00 10.30 230 GLU A C 1
ATOM 1409 O O . GLU A 1 210 ? 15.307 15.036 139.800 1.00 11.48 230 GLU A O 1
ATOM 1415 N N . MET A 1 211 ? 15.321 17.243 139.295 1.00 10.12 231 MET A N 1
ATOM 1416 C CA . MET A 1 211 ? 15.765 17.004 137.918 1.00 10.08 231 MET A CA 1
ATOM 1417 C C . MET A 1 211 ? 17.100 16.245 137.928 1.00 10.49 231 MET A C 1
ATOM 1418 O O . MET A 1 211 ? 17.329 15.343 137.117 1.00 9.88 231 MET A O 1
ATOM 1423 N N . ALA A 1 212 ? 17.978 16.609 138.859 1.00 8.37 232 ALA A N 1
ATOM 1424 C CA . ALA A 1 212 ? 19.299 16.006 138.907 1.00 8.43 232 ALA A CA 1
ATOM 1425 C C . ALA A 1 212 ? 19.231 14.509 139.199 1.00 8.54 232 ALA A C 1
ATOM 1426 O O . ALA A 1 212 ? 20.076 13.773 138.771 1.00 10.01 232 ALA A O 1
ATOM 1428 N N . LYS A 1 213 ? 18.237 14.072 139.967 1.00 8.62 233 LYS A N 1
ATOM 1429 C CA . LYS A 1 213 ? 18.036 12.623 140.233 1.00 10.04 233 LYS A CA 1
ATOM 1430 C C . LYS A 1 213 ? 17.622 11.884 138.962 1.00 11.28 233 LYS A C 1
ATOM 1431 O O . LYS A 1 213 ? 18.064 10.776 138.709 1.00 10.76 233 LYS A O 1
ATOM 1437 N N . ILE A 1 214 ? 16.766 12.519 138.165 1.00 9.17 234 ILE A N 1
ATOM 1438 C CA . ILE A 1 214 ? 16.366 11.920 136.903 1.00 9.18 234 ILE A CA 1
ATOM 1439 C C . ILE A 1 214 ? 17.553 11.878 135.962 1.00 8.82 234 ILE A C 1
ATOM 1440 O O . ILE A 1 214 ? 17.867 10.824 135.389 1.00 9.23 234 ILE A O 1
ATOM 1445 N N . ILE A 1 215 ? 18.221 13.021 135.820 1.00 9.94 235 ILE A N 1
ATOM 1446 C CA . ILE A 1 215 ? 19.357 13.104 134.910 1.00 9.63 235 ILE A CA 1
ATOM 1447 C C . ILE A 1 215 ? 20.407 12.076 135.303 1.00 10.50 235 ILE A C 1
ATOM 1448 O O . ILE A 1 215 ? 20.990 11.440 134.455 1.00 10.85 235 ILE A O 1
ATOM 1453 N N . GLY A 1 216 ? 20.614 11.872 136.595 1.00 10.32 236 GLY A N 1
ATOM 1454 C CA . GLY A 1 216 ? 21.609 10.867 137.024 1.00 10.27 236 GLY A CA 1
ATOM 1455 C C . GLY A 1 216 ? 21.326 9.477 136.495 1.00 9.76 236 GLY A C 1
ATOM 1456 O O . GLY A 1 216 ? 22.224 8.708 136.197 1.00 12.64 236 GLY A O 1
ATOM 1457 N N . GLN A 1 217 ? 20.041 9.138 136.433 1.00 7.58 237 GLN A N 1
ATOM 1458 C CA . GLN A 1 217 ? 19.625 7.819 135.941 1.00 8.35 237 GLN A CA 1
ATOM 1459 C C . GLN A 1 217 ? 19.678 7.686 134.422 1.00 8.65 237 GLN A C 1
ATOM 1460 O O . GLN A 1 217 ? 19.815 6.567 133.905 1.00 10.76 237 GLN A O 1
ATOM 1466 N N . VAL A 1 218 ? 19.551 8.808 133.721 1.00 9.57 238 VAL A N 1
ATOM 1467 C CA . VAL A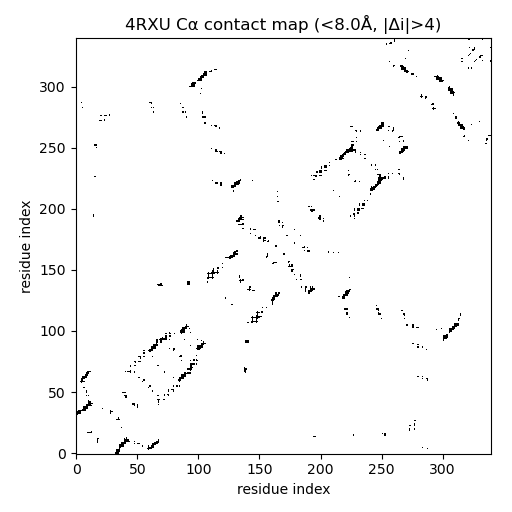 1 218 ? 19.414 8.786 132.249 1.00 10.66 238 VAL A CA 1
ATOM 1468 C C . VAL A 1 218 ? 20.505 9.571 131.519 1.00 8.52 238 VAL A C 1
ATOM 1469 O O . VAL A 1 218 ? 20.393 9.821 130.336 1.00 8.79 238 VAL A O 1
ATOM 1473 N N . THR A 1 219 ? 21.590 9.906 132.204 1.00 7.65 239 THR A N 1
ATOM 1474 C CA . THR A 1 219 ? 22.601 10.763 131.596 1.00 8.95 239 THR A CA 1
ATOM 1475 C C . THR A 1 219 ? 23.427 10.022 130.568 1.00 8.65 239 THR A C 1
ATOM 1476 O O . THR A 1 219 ? 23.857 8.891 130.788 1.00 10.53 239 THR A O 1
ATOM 1480 N N . THR A 1 220 ? 23.641 10.710 129.456 1.00 8.73 240 THR A N 1
ATOM 1481 C CA . THR A 1 220 ? 24.561 10.288 128.420 1.00 7.66 240 THR A CA 1
ATOM 1482 C C . THR A 1 220 ? 25.948 10.865 128.640 1.00 9.01 240 THR A C 1
ATOM 1483 O O . THR A 1 220 ? 26.891 10.469 127.959 1.00 10.04 240 THR A O 1
ATOM 1487 N N . ASN A 1 221 ? 26.066 11.847 129.548 1.00 10.58 241 ASN A N 1
ATOM 1488 C CA . ASN A 1 221 ? 27.323 12.591 129.727 1.00 10.67 241 ASN A CA 1
ATOM 1489 C C . ASN A 1 221 ? 27.854 13.183 128.410 1.00 9.05 241 ASN A C 1
ATOM 1490 O O . ASN A 1 221 ? 29.067 13.380 128.247 1.00 11.49 241 ASN A O 1
ATOM 1495 N N . TRP A 1 222 ? 26.939 13.426 127.473 1.00 8.56 242 TRP A N 1
ATOM 1496 C CA . TRP A 1 222 ? 27.258 13.968 126.137 1.00 10.21 242 TRP A CA 1
ATOM 1497 C C . TRP A 1 222 ? 28.310 13.126 125.419 1.00 9.14 242 TRP A C 1
ATOM 1498 O O . TRP A 1 222 ? 29.195 13.640 124.720 1.00 11.69 242 TRP A O 1
ATOM 1509 N N . ASP A 1 223 ? 28.181 11.821 125.596 1.00 7.93 243 ASP A N 1
ATOM 1510 C CA . ASP A 1 223 ? 29.166 10.845 125.123 1.00 10.31 243 ASP A CA 1
ATOM 1511 C C . ASP A 1 223 ? 28.456 9.705 124.380 1.00 10.97 243 ASP A C 1
ATOM 1512 O O . ASP A 1 223 ? 27.515 9.100 124.905 1.00 9.94 243 ASP A O 1
ATOM 1517 N N . PHE A 1 224 ? 28.930 9.427 123.168 1.00 11.06 244 PHE A N 1
ATOM 1518 C CA . PHE A 1 224 ? 28.360 8.409 122.299 1.00 10.13 244 PHE A CA 1
ATOM 1519 C C . PHE A 1 224 ? 28.282 7.030 122.970 1.00 10.19 244 PHE A C 1
ATOM 1520 O O . PHE A 1 224 ? 27.203 6.436 123.048 1.00 11.02 244 PHE A O 1
ATOM 1528 N N . ASN A 1 225 ? 29.410 6.518 123.465 1.00 11.60 245 ASN A N 1
ATOM 1529 C CA . ASN A 1 225 ? 29.432 5.158 124.016 1.00 13.32 245 ASN A CA 1
ATOM 1530 C C . ASN A 1 225 ? 28.590 5.033 125.274 1.00 12.50 245 ASN A C 1
ATOM 1531 O O . ASN A 1 225 ? 27.905 4.026 125.481 1.00 12.59 245 ASN A O 1
ATOM 1536 N N . THR A 1 226 ? 28.633 6.076 126.094 1.00 10.82 246 THR A N 1
ATOM 1537 C CA . THR A 1 226 ? 27.842 6.135 127.310 1.00 10.69 246 THR A CA 1
ATOM 1538 C C . THR A 1 226 ? 26.352 6.060 126.946 1.00 10.92 246 THR A C 1
ATOM 1539 O O . THR A 1 226 ? 25.590 5.293 127.548 1.00 10.96 246 THR A O 1
ATOM 1543 N N . ALA A 1 227 ? 25.937 6.820 125.933 1.00 9.47 247 ALA A N 1
ATOM 1544 C CA . ALA A 1 227 ? 24.548 6.767 125.477 1.00 8.16 247 ALA A CA 1
ATOM 1545 C C . ALA A 1 227 ? 24.179 5.393 124.927 1.00 8.53 247 ALA A C 1
ATOM 1546 O O . ALA A 1 227 ? 23.140 4.842 125.265 1.00 9.34 247 ALA A O 1
ATOM 1548 N N . LYS A 1 228 ? 25.023 4.851 124.055 1.00 10.74 248 LYS A N 1
ATOM 1549 C CA . LYS A 1 228 ? 24.697 3.557 123.459 1.00 12.05 248 LYS A CA 1
ATOM 1550 C C . LYS A 1 228 ? 24.560 2.491 124.535 1.00 12.93 248 LYS A C 1
ATOM 1551 O O . LYS A 1 228 ? 23.602 1.714 124.543 1.00 11.25 248 LYS A O 1
ATOM 1557 N N . ASN A 1 229 ? 25.523 2.467 125.444 1.00 11.45 249 ASN A N 1
ATOM 1558 C CA . ASN A 1 229 ? 25.493 1.495 126.532 1.00 11.55 249 ASN A CA 1
ATOM 1559 C C . ASN A 1 229 ? 24.300 1.618 127.457 1.00 10.78 249 ASN A C 1
ATOM 1560 O O . ASN A 1 229 ? 23.717 0.600 127.855 1.00 11.93 249 ASN A O 1
ATOM 1565 N N . LEU A 1 230 ? 23.926 2.854 127.770 1.00 9.36 250 LEU A N 1
ATOM 1566 C CA . LEU A 1 230 ? 22.742 3.074 128.572 1.00 11.02 250 LEU A CA 1
ATOM 1567 C C . LEU A 1 230 ? 21.499 2.577 127.840 1.00 11.82 250 LEU A C 1
ATOM 1568 O O . LEU A 1 230 ? 20.677 1.899 128.421 1.00 10.16 250 LEU A O 1
ATOM 1573 N N . ALA A 1 231 ? 21.384 2.887 126.552 1.00 9.97 251 ALA A N 1
ATOM 1574 C CA . ALA A 1 231 ? 20.239 2.396 125.779 1.00 10.73 251 ALA A CA 1
ATOM 1575 C C . ALA A 1 231 ? 20.207 0.864 125.788 1.00 10.68 251 ALA A C 1
ATOM 1576 O O . ALA A 1 231 ? 19.158 0.255 125.990 1.00 12.50 251 ALA A O 1
ATOM 1578 N N . GLU A 1 232 ? 21.366 0.250 125.606 1.00 10.77 252 GLU A N 1
ATOM 1579 C CA . GLU A 1 232 ? 21.479 -1.231 125.613 1.00 11.36 252 GLU A CA 1
ATOM 1580 C C . GLU A 1 232 ? 21.057 -1.812 126.967 1.00 14.63 252 GLU A C 1
ATOM 1581 O O . GLU A 1 232 ? 20.296 -2.781 127.039 1.00 13.46 252 GLU A O 1
ATOM 1587 N N . ALA A 1 233 ? 21.537 -1.193 128.043 1.00 12.59 253 ALA A N 1
ATOM 1588 C CA . ALA A 1 233 ? 21.136 -1.587 129.402 1.00 11.85 253 ALA A CA 1
ATOM 1589 C C . ALA A 1 233 ? 19.626 -1.456 129.608 1.00 11.71 253 ALA A C 1
ATOM 1590 O O . ALA A 1 233 ? 18.970 -2.357 130.135 1.00 13.98 253 ALA A O 1
ATOM 1592 N N . ASN A 1 234 ? 19.082 -0.323 129.183 1.00 10.89 254 ASN A N 1
ATOM 1593 C CA . ASN A 1 234 ? 17.652 -0.085 129.263 1.00 11.65 254 ASN A CA 1
ATOM 1594 C C . ASN A 1 234 ? 16.847 -1.123 128.494 1.00 12.44 254 ASN A C 1
ATOM 1595 O O . ASN A 1 234 ? 15.822 -1.573 128.970 1.00 12.29 254 ASN A O 1
ATOM 1600 N N . LEU A 1 235 ? 17.309 -1.456 127.288 1.00 10.84 255 LEU A N 1
ATOM 1601 C CA . LEU A 1 235 ? 16.622 -2.424 126.452 1.00 11.55 255 LEU A CA 1
ATOM 1602 C C . LEU A 1 235 ? 16.709 -3.837 127.013 1.00 15.77 255 LEU A C 1
ATOM 1603 O O . LEU A 1 235 ? 15.725 -4.577 126.952 1.00 16.21 255 LEU A O 1
ATOM 1608 N N . THR A 1 236 ? 17.849 -4.155 127.617 1.00 12.91 256 THR A N 1
ATOM 1609 C CA . THR A 1 236 ? 18.054 -5.438 128.266 1.00 13.85 256 THR A CA 1
ATOM 1610 C C . THR A 1 236 ? 17.124 -5.611 129.467 1.00 15.97 256 THR A C 1
ATOM 1611 O O . THR A 1 236 ? 16.626 -6.708 129.726 1.00 22.34 256 THR A O 1
ATOM 1615 N N . ALA A 1 237 ? 16.889 -4.523 130.190 1.00 15.83 257 ALA A N 1
ATOM 1616 C CA . ALA A 1 237 ? 16.040 -4.560 131.376 1.00 12.99 257 ALA A CA 1
ATOM 1617 C C . ALA A 1 237 ? 14.567 -4.551 130.997 1.00 15.85 257 ALA A C 1
ATOM 1618 O O . ALA A 1 237 ? 13.710 -5.053 131.717 1.00 27.17 257 ALA A O 1
ATOM 1620 N N . ALA A 1 238 ? 14.288 -3.941 129.862 1.00 17.62 258 ALA A N 1
ATOM 1621 C CA . ALA A 1 238 ? 12.926 -3.806 129.373 1.00 19.21 258 ALA A CA 1
ATOM 1622 C C . ALA A 1 238 ? 12.434 -5.118 128.798 1.00 26.16 258 ALA A C 1
ATOM 1623 O O . ALA A 1 238 ? 13.218 -5.956 128.347 1.00 26.75 258 ALA A O 1
ATOM 1625 N N . THR A 1 239 ? 11.120 -5.291 128.808 1.00 19.84 259 THR A N 1
ATOM 1626 C CA . THR A 1 239 ? 10.509 -6.504 128.256 1.00 21.29 259 THR A CA 1
ATOM 1627 C C . THR A 1 239 ? 9.788 -6.163 126.958 1.00 20.33 259 THR A C 1
ATOM 1628 O O . THR A 1 239 ? 9.689 -4.989 126.614 1.00 18.02 259 THR A O 1
ATOM 1632 N N . ALA A 1 240 ? 9.256 -7.169 126.256 1.00 22.31 260 ALA A N 1
ATOM 1633 C CA . ALA A 1 240 ? 8.617 -6.921 124.957 1.00 20.53 260 ALA A CA 1
ATOM 1634 C C . ALA A 1 240 ? 7.436 -5.944 125.099 1.00 28.09 260 ALA A C 1
ATOM 1635 O O . ALA A 1 240 ? 7.199 -5.084 124.241 1.00 27.89 260 ALA A O 1
ATOM 1637 N N . ALA A 1 241 ? 6.737 -6.038 126.225 1.00 24.60 261 ALA A N 1
ATOM 1638 C CA . ALA A 1 241 ? 5.613 -5.135 126.518 1.00 21.79 261 ALA A CA 1
ATOM 1639 C C . ALA A 1 241 ? 6.006 -3.658 126.640 1.00 18.63 261 ALA A C 1
ATOM 1640 O O . ALA A 1 241 ? 5.161 -2.763 126.561 1.00 21.96 261 ALA A O 1
ATOM 1642 N N . ASP A 1 242 ? 7.293 -3.427 126.852 1.00 17.71 262 ASP A N 1
ATOM 1643 C CA . ASP A 1 242 ? 7.850 -2.076 126.974 1.00 15.79 262 ASP A CA 1
ATOM 1644 C C . ASP A 1 242 ? 8.424 -1.538 125.671 1.00 13.74 262 ASP A C 1
ATOM 1645 O O . ASP A 1 242 ? 9.015 -0.456 125.648 1.00 16.40 262 ASP A O 1
ATOM 1650 N N . LYS A 1 243 ? 8.246 -2.293 124.593 1.00 17.61 263 LYS A N 1
ATOM 1651 C CA . LYS A 1 243 ? 8.825 -1.951 123.316 1.00 19.65 263 LYS A CA 1
ATOM 1652 C C . LYS A 1 243 ? 7.728 -1.742 122.305 1.00 17.94 263 LYS A C 1
ATOM 1653 O O . LYS A 1 243 ? 6.775 -1.009 122.570 1.00 19.30 263 LYS A O 1
ATOM 1659 N N . GLY A 1 244 ? 7.855 -2.370 121.143 1.00 22.08 264 GLY A N 1
ATOM 1660 C CA . GLY A 1 244 ? 6.970 -2.092 120.038 1.00 20.63 264 GLY A CA 1
ATOM 1661 C C . GLY A 1 244 ? 7.258 -0.725 119.448 1.00 18.44 264 GLY A C 1
ATOM 1662 O O . GLY A 1 244 ? 8.339 -0.451 118.957 1.00 16.84 264 GLY A O 1
ATOM 1663 N N . LYS A 1 245 ? 6.263 0.133 119.491 1.00 15.74 265 LYS A N 1
ATOM 1664 C CA . LYS A 1 245 ? 6.407 1.479 118.956 1.00 17.20 265 LYS A CA 1
ATOM 1665 C C . LYS A 1 245 ? 6.756 2.438 120.071 1.00 14.79 265 LYS A C 1
ATOM 1666 O O . LYS A 1 245 ? 5.921 2.712 120.940 1.00 15.71 265 LYS A O 1
ATOM 1672 N N . VAL A 1 246 ? 7.961 3.002 120.022 1.00 14.34 266 VAL A N 1
ATOM 1673 C CA . VAL A 1 246 ? 8.527 3.653 121.186 1.00 12.11 266 VAL A CA 1
ATOM 1674 C C . VAL A 1 246 ? 8.977 5.057 120.863 1.00 12.83 266 VAL A C 1
ATOM 1675 O O . VAL A 1 246 ? 9.191 5.413 119.717 1.00 12.92 266 VAL A O 1
ATOM 1679 N N . TYR A 1 247 ? 9.115 5.838 121.926 1.00 8.69 267 TYR A N 1
ATOM 1680 C CA . TYR A 1 247 ? 9.373 7.274 121.871 1.00 9.91 267 TYR A CA 1
ATOM 1681 C C . TYR A 1 247 ? 10.619 7.552 122.708 1.00 10.14 267 TYR A C 1
ATOM 1682 O O . TYR A 1 247 ? 10.691 7.139 123.867 1.00 10.34 267 TYR A O 1
ATOM 1691 N N . ILE A 1 248 ? 11.602 8.221 122.108 1.00 9.53 268 ILE A N 1
ATOM 1692 C CA . ILE A 1 248 ? 12.914 8.386 122.707 1.00 7.44 268 ILE A CA 1
ATOM 1693 C C . ILE A 1 248 ? 13.301 9.866 122.724 1.00 6.55 268 ILE A C 1
ATOM 1694 O O . ILE A 1 248 ? 13.419 10.511 121.681 1.00 9.14 268 ILE A O 1
ATOM 1699 N N . LEU A 1 249 ? 13.460 10.395 123.936 1.00 9.44 269 LEU A N 1
ATOM 1700 C CA . LEU A 1 249 ? 13.948 11.770 124.147 1.00 8.36 269 LEU A CA 1
ATOM 1701 C C . LEU A 1 249 ? 15.466 11.695 124.196 1.00 8.35 269 LEU A C 1
ATOM 1702 O O . LEU A 1 249 ? 16.034 11.484 125.261 1.00 9.64 269 LEU A O 1
ATOM 1707 N N . ALA A 1 250 ? 16.116 11.797 123.043 1.00 9.13 270 ALA A N 1
ATOM 1708 C CA . ALA A 1 250 ? 17.596 11.810 123.004 1.00 7.71 270 ALA A CA 1
ATOM 1709 C C . ALA A 1 250 ? 18.011 13.276 122.996 1.00 8.83 270 ALA A C 1
ATOM 1710 O O . ALA A 1 250 ? 17.433 14.087 122.260 1.00 9.29 270 ALA A O 1
ATOM 1712 N N . PRO A 1 251 ? 19.043 13.641 123.803 1.00 7.14 271 PRO A N 1
ATOM 1713 C CA . PRO A 1 251 ? 19.256 15.076 124.041 1.00 8.45 271 PRO A CA 1
ATOM 1714 C C . PRO A 1 251 ? 20.063 15.796 122.969 1.00 8.52 271 PRO A C 1
ATOM 1715 O O . PRO A 1 251 ? 19.928 16.992 122.822 1.00 9.19 271 PRO A O 1
ATOM 1719 N N . ASN A 1 252 ? 20.902 15.078 122.217 1.00 8.30 272 ASN A N 1
ATOM 1720 C CA . ASN A 1 252 ? 21.572 15.720 121.085 1.00 7.69 272 ASN A CA 1
ATOM 1721 C C . ASN A 1 252 ? 21.810 14.723 119.977 1.00 9.37 272 ASN A C 1
ATOM 1722 O O . ASN A 1 252 ? 21.455 13.566 120.116 1.00 8.75 272 ASN A O 1
ATOM 1727 N N . ASP A 1 253 ? 22.441 15.156 118.892 1.00 8.54 273 ASP A N 1
ATOM 1728 C CA . ASP A 1 253 ? 22.584 14.298 117.704 1.00 8.89 273 ASP A CA 1
ATOM 1729 C C . ASP A 1 253 ? 23.433 13.053 117.899 1.00 7.88 273 ASP A C 1
ATOM 1730 O O . ASP A 1 253 ? 22.997 11.943 117.564 1.00 8.83 273 ASP A O 1
ATOM 1735 N N . GLY A 1 254 ? 24.645 13.212 118.427 1.00 7.27 274 GLY A N 1
ATOM 1736 C CA . GLY A 1 254 ? 25.490 12.040 118.547 1.00 9.21 274 GLY A CA 1
ATOM 1737 C C . GLY A 1 254 ? 24.873 11.019 119.483 1.00 8.65 274 GLY A C 1
ATOM 1738 O O . GLY A 1 254 ? 24.884 9.821 119.214 1.00 10.05 274 GLY A O 1
ATOM 1739 N N . THR A 1 255 ? 24.352 11.480 120.618 1.00 7.01 275 THR A N 1
ATOM 1740 C CA . THR A 1 255 ? 23.725 10.533 121.535 1.00 8.54 275 THR A CA 1
ATOM 1741 C C . THR A 1 255 ? 22.461 9.902 120.914 1.00 9.74 275 THR A C 1
ATOM 1742 O O . THR A 1 255 ? 22.182 8.726 121.147 1.00 9.89 275 THR A O 1
ATOM 1746 N N . ALA A 1 256 ? 21.723 10.682 120.112 1.00 8.27 276 ALA A N 1
ATOM 1747 C CA . ALA A 1 256 ? 20.580 10.152 119.361 1.00 9.34 276 ALA A CA 1
ATOM 1748 C C . ALA A 1 256 ? 20.967 8.999 118.437 1.00 8.40 276 ALA A C 1
ATOM 1749 O O . ALA A 1 256 ? 20.250 7.991 118.368 1.00 9.61 276 ALA A O 1
ATOM 1751 N N . ARG A 1 257 ? 22.075 9.138 117.724 1.00 8.48 277 ARG A N 1
ATOM 1752 C CA . ARG A 1 257 ? 22.480 8.085 116.800 1.00 8.65 277 ARG A CA 1
ATOM 1753 C C . ARG A 1 257 ? 22.879 6.849 117.582 1.00 9.28 277 ARG A C 1
ATOM 1754 O O . ARG A 1 257 ? 22.550 5.738 117.180 1.00 9.51 277 ARG A O 1
ATOM 1762 N N . ALA A 1 258 ? 23.592 7.042 118.697 1.00 10.01 278 ALA A N 1
ATOM 1763 C CA . ALA A 1 258 ? 24.030 5.914 119.534 1.00 10.63 278 ALA A CA 1
ATOM 1764 C C . ALA A 1 258 ? 22.823 5.147 120.064 1.00 9.50 278 ALA A C 1
ATOM 1765 O O . ALA A 1 258 ? 22.774 3.919 120.020 1.00 10.10 278 ALA A O 1
ATOM 1767 N N . ILE A 1 259 ? 21.839 5.891 120.545 1.00 8.26 279 ILE A N 1
ATOM 1768 C CA . ILE A 1 259 ? 20.628 5.320 121.112 1.00 9.37 279 ILE A CA 1
ATOM 1769 C C . ILE A 1 259 ? 19.771 4.679 120.026 1.00 12.93 279 ILE A C 1
ATOM 1770 O O . ILE A 1 259 ? 19.313 3.535 120.159 1.00 9.40 279 ILE A O 1
ATOM 1775 N N . ALA A 1 260 ? 19.587 5.404 118.933 1.00 8.94 280 ALA A N 1
ATOM 1776 C CA . ALA A 1 260 ? 18.893 4.840 117.767 1.00 11.05 280 ALA A CA 1
ATOM 1777 C C . ALA A 1 260 ? 19.527 3.537 117.289 1.00 9.34 280 ALA A C 1
ATOM 1778 O O . ALA A 1 260 ? 18.815 2.592 116.954 1.00 12.13 280 ALA A O 1
ATOM 1780 N N . ASP A 1 261 ? 20.850 3.472 117.296 1.00 9.61 281 ASP A N 1
ATOM 1781 C CA . ASP A 1 261 ? 21.565 2.252 116.888 1.00 10.93 281 ASP A CA 1
ATOM 1782 C C . ASP A 1 261 ? 21.184 1.069 117.772 1.00 13.91 281 ASP A C 1
ATOM 1783 O O . ASP A 1 261 ? 20.965 -0.042 117.289 1.00 14.85 281 ASP A O 1
ATOM 1788 N N . ALA A 1 262 ? 21.090 1.305 119.071 1.00 11.67 282 ALA A N 1
ATOM 1789 C CA . ALA A 1 262 ? 20.648 0.244 119.997 1.00 12.67 282 ALA A CA 1
ATOM 1790 C C . ALA A 1 262 ? 19.203 -0.196 119.760 1.00 10.53 282 ALA A C 1
ATOM 1791 O O . ALA A 1 262 ? 18.888 -1.398 119.720 1.00 14.56 282 ALA A O 1
ATOM 1793 N N . PHE A 1 263 ? 18.307 0.789 119.643 1.00 8.71 283 PHE A N 1
ATOM 1794 C CA . PHE A 1 263 ? 16.882 0.522 119.437 1.00 10.89 283 PHE A CA 1
ATOM 1795 C C . PHE A 1 263 ? 16.599 -0.133 118.081 1.00 13.15 283 PHE A C 1
ATOM 1796 O O . PHE A 1 263 ? 15.750 -1.023 117.992 1.00 12.10 283 PHE A O 1
ATOM 1804 N N . ALA A 1 264 ? 17.347 0.263 117.051 1.00 12.19 284 ALA A N 1
ATOM 1805 C CA . ALA A 1 264 ? 17.178 -0.313 115.706 1.00 11.98 284 ALA A CA 1
ATOM 1806 C C . ALA A 1 264 ? 17.490 -1.801 115.701 1.00 15.96 284 ALA A C 1
ATOM 1807 O O . ALA A 1 264 ? 16.919 -2.561 114.929 1.00 17.60 284 ALA A O 1
ATOM 1809 N N . ALA A 1 265 ? 18.422 -2.195 116.563 1.00 15.06 285 ALA A N 1
ATOM 1810 C CA . ALA A 1 265 ? 18.865 -3.594 116.679 1.00 17.63 285 ALA A CA 1
ATOM 1811 C C . ALA A 1 265 ? 17.970 -4.526 117.497 1.00 20.86 285 ALA A C 1
ATOM 1812 O O . ALA A 1 265 ? 18.217 -5.728 117.543 1.00 26.12 285 ALA A O 1
ATOM 1814 N N . ASP A 1 266 ? 16.958 -3.980 118.154 1.00 17.08 286 ASP A N 1
ATOM 1815 C CA . ASP A 1 266 ? 16.129 -4.754 119.059 1.00 18.11 286 ASP A CA 1
ATOM 1816 C C . ASP A 1 266 ? 14.927 -5.174 118.240 1.00 20.59 286 ASP A C 1
ATOM 1817 O O . ASP A 1 266 ? 14.116 -4.336 117.840 1.00 18.56 286 ASP A O 1
ATOM 1822 N N . LYS A 1 267 ? 14.816 -6.470 117.968 1.00 24.30 287 LYS A N 1
ATOM 1823 C CA . LYS A 1 267 ? 13.730 -6.979 117.115 1.00 21.90 287 LYS A CA 1
ATOM 1824 C C . LYS A 1 267 ? 12.318 -6.675 117.644 1.00 19.44 287 LYS A C 1
ATOM 1825 O O . LYS A 1 267 ? 11.356 -6.652 116.875 1.00 24.23 287 LYS A O 1
ATOM 1831 N N . ASP A 1 268 ? 12.197 -6.449 118.955 1.00 20.62 288 ASP A N 1
ATOM 1832 C CA . ASP A 1 268 ? 10.880 -6.192 119.583 1.00 25.02 288 ASP A CA 1
ATOM 1833 C C . ASP A 1 268 ? 10.494 -4.725 119.505 1.00 16.08 288 ASP A C 1
ATOM 1834 O O . ASP A 1 268 ? 9.375 -4.355 119.846 1.00 17.97 288 ASP A O 1
ATOM 1839 N N . VAL A 1 269 ? 11.434 -3.886 119.076 1.00 17.79 289 VAL A N 1
ATOM 1840 C CA . VAL A 1 269 ? 11.149 -2.483 118.759 1.00 19.60 289 VAL A CA 1
ATOM 1841 C C . VAL A 1 269 ? 10.744 -2.426 117.293 1.00 21.16 289 VAL A C 1
ATOM 1842 O O . VAL A 1 269 ? 11.577 -2.557 116.389 1.00 27.19 289 VAL A O 1
ATOM 1846 N N . THR A 1 270 ? 9.450 -2.277 117.068 1.00 15.93 290 THR A N 1
ATOM 1847 C CA . THR A 1 270 ? 8.921 -2.278 115.699 1.00 21.81 290 THR A CA 1
ATOM 1848 C C . THR A 1 270 ? 9.014 -0.920 115.032 1.00 23.55 290 THR A C 1
ATOM 1849 O O . THR A 1 270 ? 9.017 -0.831 113.815 1.00 21.95 290 THR A O 1
ATOM 1853 N N . GLU A 1 271 ? 9.084 0.134 115.830 1.00 16.03 291 GLU A N 1
ATOM 1854 C CA . GLU A 1 271 ? 9.238 1.483 115.317 1.00 14.67 291 GLU A CA 1
ATOM 1855 C C . GLU A 1 271 ? 9.733 2.357 116.447 1.00 15.79 291 GLU A C 1
ATOM 1856 O O . GLU A 1 271 ? 9.322 2.161 117.576 1.00 15.09 291 GLU A O 1
ATOM 1862 N N . TYR A 1 272 ? 10.583 3.332 116.149 1.00 11.34 292 TYR A N 1
ATOM 1863 C CA . TYR A 1 272 ? 10.975 4.295 117.164 1.00 11.99 292 TYR A CA 1
ATOM 1864 C C . TYR A 1 272 ? 10.979 5.696 116.571 1.00 12.81 292 TYR A C 1
ATOM 1865 O O . TYR A 1 272 ? 11.248 5.904 115.367 1.00 13.29 292 TYR A O 1
ATOM 1874 N N . PHE A 1 273 ? 10.631 6.643 117.441 1.00 13.54 293 PHE A N 1
ATOM 1875 C CA . PHE A 1 273 ? 10.732 8.071 117.197 1.00 10.87 293 PHE A CA 1
ATOM 1876 C C . PHE A 1 273 ? 11.818 8.606 118.112 1.00 9.36 293 PHE A C 1
ATOM 1877 O O . PHE A 1 273 ? 11.806 8.330 119.308 1.00 12.71 293 PHE A O 1
ATOM 1885 N N . VAL A 1 274 ? 12.800 9.312 117.564 1.00 9.30 294 VAL A N 1
ATOM 1886 C CA . VAL A 1 274 ? 13.931 9.779 118.362 1.00 8.02 294 VAL A CA 1
ATOM 1887 C C . VAL A 1 274 ? 14.296 11.211 117.989 1.00 7.84 294 VAL A C 1
ATOM 1888 O O . VAL A 1 274 ? 14.317 11.606 116.811 1.00 9.22 294 VAL A O 1
ATOM 1892 N N . THR A 1 275 ? 14.615 11.975 119.028 1.00 9.04 295 THR A N 1
ATOM 1893 C CA . THR A 1 275 ? 14.915 13.391 118.931 1.00 8.48 295 THR A CA 1
ATOM 1894 C C . THR A 1 275 ? 16.415 13.623 118.881 1.00 6.41 295 THR A C 1
ATOM 1895 O O . THR A 1 275 ? 17.189 12.688 118.945 1.00 10.31 295 THR A O 1
ATOM 1899 N N . GLY A 1 276 ? 16.805 14.886 118.734 1.00 7.02 296 GLY A N 1
ATOM 1900 C CA . GLY A 1 276 ? 18.217 15.282 118.769 1.00 7.21 296 GLY A CA 1
ATOM 1901 C C . GLY A 1 276 ? 18.369 16.787 118.676 1.00 6.87 296 GLY A C 1
ATOM 1902 O O . GLY A 1 276 ? 17.400 17.523 118.739 1.00 8.32 296 GLY A O 1
ATOM 1903 N N . GLN A 1 277 ? 19.611 17.241 118.589 1.00 8.14 297 GLN A N 1
ATOM 1904 C CA . GLN A 1 277 ? 19.898 18.637 118.304 1.00 7.24 297 GLN A CA 1
ATOM 1905 C C . GLN A 1 277 ? 21.335 18.792 117.837 1.00 7.05 297 GLN A C 1
ATOM 1906 O O . GLN A 1 277 ? 22.168 17.947 118.136 1.00 7.24 297 GLN A O 1
ATOM 1912 N N . ASP A 1 278 ? 21.543 19.891 117.107 1.00 7.24 298 ASP A N 1
ATOM 1913 C CA . ASP A 1 278 ? 22.839 20.420 116.623 1.00 7.39 298 ASP A CA 1
ATOM 1914 C C . ASP A 1 278 ? 22.985 20.271 115.101 1.00 7.72 298 ASP A C 1
ATOM 1915 O O . ASP A 1 278 ? 23.881 20.867 114.508 1.00 8.38 298 ASP A O 1
ATOM 1920 N N . ALA A 1 279 ? 22.122 19.464 114.471 1.00 6.89 299 ALA A N 1
ATOM 1921 C CA . ALA A 1 279 ? 22.209 19.243 113.020 1.00 7.87 299 ALA A CA 1
ATOM 1922 C C . ALA A 1 279 ? 23.618 18.811 112.603 1.00 8.62 299 ALA A C 1
ATOM 1923 O O . ALA A 1 279 ? 24.153 19.251 111.586 1.00 9.63 299 ALA A O 1
ATOM 1925 N N . GLU A 1 280 ? 24.198 17.902 113.376 1.00 8.20 300 GLU A N 1
ATOM 1926 C CA . GLU A 1 280 ? 25.453 17.279 112.977 1.00 8.48 300 GLU A CA 1
ATOM 1927 C C . GLU A 1 280 ? 25.228 16.551 111.644 1.00 8.08 300 GLU A C 1
ATOM 1928 O O . GLU A 1 280 ? 24.181 15.960 111.419 1.00 8.44 300 GLU A O 1
ATOM 1934 N N . LYS A 1 281 ? 26.234 16.574 110.777 1.00 7.57 301 LYS A N 1
ATOM 1935 C CA . LYS A 1 281 ? 26.096 16.014 109.433 1.00 8.91 301 LYS A CA 1
ATOM 1936 C C . LYS A 1 281 ? 25.628 14.566 109.465 1.00 8.02 301 LYS A C 1
ATOM 1937 O O . LYS A 1 281 ? 24.745 14.182 108.702 1.00 9.71 301 LYS A O 1
ATOM 1943 N N . ALA A 1 282 ? 26.222 13.770 110.354 1.00 8.65 302 ALA A N 1
ATOM 1944 C CA . ALA A 1 282 ? 25.887 12.350 110.410 1.00 7.86 302 ALA A CA 1
ATOM 1945 C C . ALA A 1 282 ? 24.444 12.173 110.819 1.00 8.56 302 ALA A C 1
ATOM 1946 O O . ALA A 1 282 ? 23.802 11.207 110.408 1.00 8.28 302 ALA A O 1
ATOM 1948 N N . SER A 1 283 ? 23.927 13.082 111.644 1.00 8.48 303 SER A N 1
ATOM 1949 C CA . SER A 1 283 ? 22.504 12.996 112.000 1.00 9.37 303 SER A CA 1
ATOM 1950 C C . SER A 1 283 ? 21.589 13.504 110.905 1.00 7.60 303 SER A C 1
ATOM 1951 O O . SER A 1 283 ? 20.465 13.017 110.767 1.00 9.31 303 SER A O 1
ATOM 1954 N N . VAL A 1 284 ? 22.031 14.510 110.157 1.00 8.24 304 VAL A N 1
ATOM 1955 C CA . VAL A 1 284 ? 21.255 14.934 108.986 1.00 10.59 304 VAL A CA 1
ATOM 1956 C C . VAL A 1 284 ? 21.093 13.730 108.054 1.00 11.04 304 VAL A C 1
ATOM 1957 O O . VAL A 1 284 ? 19.996 13.463 107.543 1.00 9.04 304 VAL A O 1
ATOM 1961 N N . GLN A 1 285 ? 22.174 12.968 107.877 1.00 9.00 305 GLN A N 1
ATOM 1962 C CA . GLN A 1 285 ? 22.086 11.789 107.019 1.00 8.88 305 GLN A CA 1
ATOM 1963 C C . GLN A 1 285 ? 21.148 10.748 107.621 1.00 10.38 305 GLN A C 1
ATOM 1964 O O . GLN A 1 285 ? 20.354 10.154 106.914 1.00 10.16 305 GLN A O 1
ATOM 1970 N N . TYR A 1 286 ? 21.253 10.483 108.922 1.00 8.95 306 TYR A N 1
ATOM 1971 C CA . TYR A 1 286 ? 20.256 9.594 109.562 1.00 8.95 306 TYR A CA 1
ATOM 1972 C C . TYR A 1 286 ? 18.833 10.064 109.325 1.00 9.87 306 TYR A C 1
ATOM 1973 O O . TYR A 1 286 ? 17.952 9.242 109.112 1.00 9.78 306 TYR A O 1
ATOM 1982 N N . ILE A 1 287 ? 18.594 11.368 109.409 1.00 8.75 307 ILE A N 1
ATOM 1983 C CA . ILE A 1 287 ? 17.241 11.898 109.191 1.00 10.12 307 ILE A CA 1
ATOM 1984 C C . ILE A 1 287 ? 16.796 11.618 107.762 1.00 9.97 307 ILE A C 1
ATOM 1985 O O . ILE A 1 287 ? 15.699 11.091 107.534 1.00 9.97 307 ILE A O 1
ATOM 1990 N N . ILE A 1 288 ? 17.671 11.888 106.809 1.00 9.00 308 ILE A N 1
ATOM 1991 C CA . ILE A 1 288 ? 17.369 11.586 105.396 1.00 8.46 308 ILE A CA 1
ATOM 1992 C C . ILE A 1 288 ? 17.006 10.109 105.231 1.00 8.34 308 ILE A C 1
ATOM 1993 O O . ILE A 1 288 ? 16.010 9.769 104.562 1.00 11.66 308 ILE A O 1
ATOM 1998 N N . ASP A 1 289 ? 17.795 9.248 105.870 1.00 9.69 309 ASP A N 1
ATOM 1999 C CA . ASP A 1 289 ? 17.694 7.810 105.720 1.00 12.26 309 ASP A CA 1
ATOM 2000 C C . ASP A 1 289 ? 16.664 7.148 106.626 1.00 9.51 309 ASP A C 1
ATOM 2001 O O . ASP A 1 289 ? 16.529 5.916 106.607 1.00 11.97 309 ASP A O 1
ATOM 2006 N N . GLY A 1 290 ? 15.936 7.937 107.406 1.00 10.69 310 GLY A N 1
ATOM 2007 C CA . GLY A 1 290 ? 14.866 7.405 108.241 1.00 11.02 310 GLY A CA 1
ATOM 2008 C C . GLY A 1 290 ? 15.315 6.726 109.523 1.00 11.96 310 GLY A C 1
ATOM 2009 O O . GLY A 1 290 ? 14.599 5.893 110.056 1.00 17.31 310 GLY A O 1
ATOM 2010 N N . ARG A 1 291 ? 16.491 7.091 110.008 1.00 9.57 311 ARG A N 1
ATOM 2011 C CA . ARG A 1 291 ? 17.074 6.463 111.211 1.00 10.41 311 ARG A CA 1
ATOM 2012 C C . ARG A 1 291 ? 17.046 7.364 112.424 1.00 9.56 311 ARG A C 1
ATOM 2013 O O . ARG A 1 291 ? 17.206 6.873 113.536 1.00 10.32 311 ARG A O 1
ATOM 2021 N N . GLN A 1 292 ? 16.818 8.660 112.214 1.00 8.90 312 GLN A N 1
ATOM 2022 C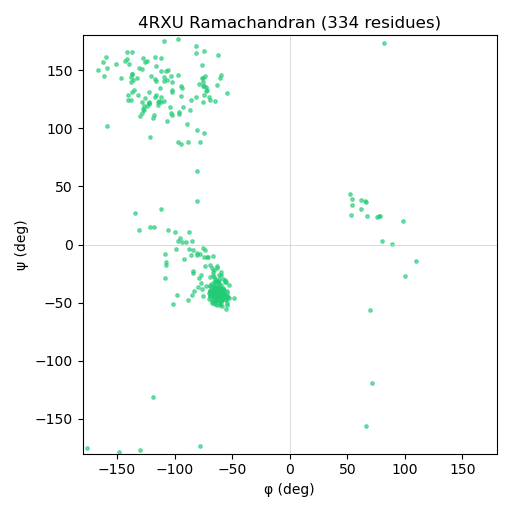 CA . GLN A 1 292 ? 16.610 9.604 113.299 1.00 9.57 312 GLN A CA 1
ATOM 2023 C C . GLN A 1 292 ? 15.445 10.463 112.856 1.00 10.51 312 GLN A C 1
ATOM 2024 O O . GLN A 1 292 ? 15.327 10.784 111.693 1.00 10.49 312 GLN A O 1
ATOM 2030 N N . SER A 1 293 ? 14.565 10.822 113.768 1.00 9.21 313 SER A N 1
ATOM 2031 C CA . SER A 1 293 ? 13.302 11.462 113.382 1.00 9.60 313 SER A CA 1
ATOM 2032 C C . SER A 1 293 ? 13.423 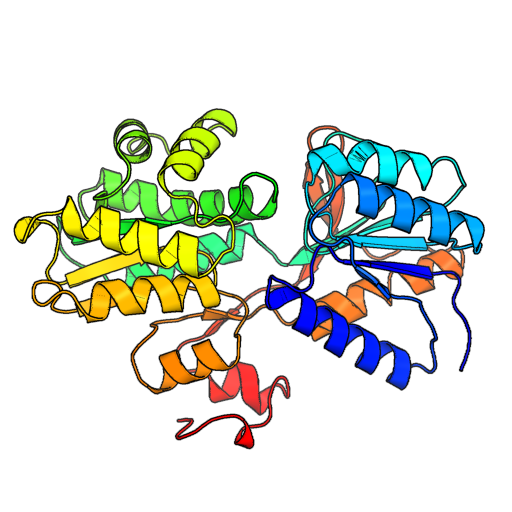12.958 113.150 1.00 11.61 313 SER A C 1
ATOM 2033 O O . SER A 1 293 ? 12.819 13.528 112.249 1.00 11.20 313 SER A O 1
ATOM 2036 N N . MET A 1 294 ? 14.198 13.607 114.001 1.00 9.29 314 MET A N 1
ATOM 2037 C CA . MET A 1 294 ? 14.336 15.047 113.951 1.00 10.44 314 MET A CA 1
ATOM 2038 C C . MET A 1 294 ? 15.588 15.492 114.633 1.00 7.45 314 MET A C 1
ATOM 2039 O O . MET A 1 294 ? 16.163 14.772 115.432 1.00 9.04 314 MET A O 1
ATOM 2044 N N . THR A 1 295 ? 15.985 16.717 114.308 1.00 7.13 315 THR A N 1
ATOM 2045 C CA . THR A 1 295 ? 17.003 17.411 115.069 1.00 8.71 315 THR A CA 1
ATOM 2046 C C . THR A 1 295 ? 16.560 18.866 115.254 1.00 7.93 315 THR A C 1
ATOM 2047 O O . THR A 1 295 ? 15.921 19.461 114.392 1.00 11.04 315 THR A O 1
ATOM 2051 N N . VAL A 1 296 ? 16.927 19.440 116.387 1.00 7.86 316 VAL A N 1
ATOM 2052 C CA . VAL A 1 296 ? 16.747 20.860 116.623 1.00 9.00 316 VAL A CA 1
ATOM 2053 C C . VAL A 1 296 ? 17.974 21.597 116.074 1.00 8.08 316 VAL A C 1
ATOM 2054 O O . VAL A 1 296 ? 19.102 21.391 116.525 1.00 9.09 316 VAL A O 1
ATOM 2058 N N . PHE A 1 297 ? 17.736 22.433 115.064 1.00 8.68 317 PHE A N 1
ATOM 2059 C CA . PHE A 1 297 ? 18.795 23.188 114.399 1.00 7.90 317 PHE A CA 1
ATOM 2060 C C . PHE A 1 297 ? 19.039 24.461 115.181 1.00 6.99 317 PHE A C 1
ATOM 2061 O O . PHE A 1 297 ? 18.123 25.237 115.397 1.00 9.08 317 PHE A O 1
ATOM 2069 N N . LYS A 1 298 ? 20.288 24.653 115.592 1.00 7.80 318 LYS A N 1
ATOM 2070 C CA . LYS A 1 298 ? 20.751 25.834 116.311 1.00 7.55 318 LYS A CA 1
ATOM 2071 C C . LYS A 1 298 ? 21.823 26.494 115.444 1.00 6.62 318 LYS A C 1
ATOM 2072 O O . LYS A 1 298 ? 22.895 25.922 115.253 1.00 8.00 318 LYS A O 1
ATOM 2078 N N . ASP A 1 299 ? 21.502 27.642 114.852 1.00 7.28 319 ASP A N 1
ATOM 2079 C CA . ASP A 1 299 ? 22.369 28.222 113.846 1.00 7.17 319 ASP A CA 1
ATOM 2080 C C . ASP A 1 299 ? 23.592 28.828 114.514 1.00 8.16 319 ASP A C 1
ATOM 2081 O O . ASP A 1 299 ? 23.571 29.955 114.987 1.00 9.21 319 ASP A O 1
ATOM 2086 N N . VAL A 1 300 ? 24.657 28.034 114.543 1.00 6.21 320 VAL A N 1
ATOM 2087 C CA . VAL A 1 300 ? 25.923 28.438 115.145 1.00 7.37 320 VAL A CA 1
ATOM 2088 C C . VAL A 1 300 ? 26.513 29.673 114.482 1.00 7.51 320 VAL A C 1
ATOM 2089 O O . VAL A 1 300 ? 27.256 30.420 115.109 1.00 8.88 320 VAL A O 1
ATOM 2093 N N . ARG A 1 301 ? 26.196 29.921 113.218 1.00 8.00 321 ARG A N 1
ATOM 2094 C CA . ARG A 1 301 ? 26.642 31.181 112.605 1.00 9.35 321 ARG A CA 1
ATOM 2095 C C . ARG A 1 301 ? 26.112 32.407 113.357 1.00 7.69 321 ARG A C 1
ATOM 2096 O O . ARG A 1 301 ? 26.820 33.397 113.548 1.00 9.06 321 ARG A O 1
ATOM 2104 N N . THR A 1 302 ? 24.858 32.317 113.801 1.00 8.02 322 THR A N 1
ATOM 2105 C CA . THR A 1 302 ? 24.259 33.421 114.544 1.00 9.38 322 THR A CA 1
ATOM 2106 C C . THR A 1 302 ? 24.890 33.554 115.933 1.00 9.71 322 THR A C 1
ATOM 2107 O O . THR A 1 302 ? 25.155 34.656 116.390 1.00 9.64 322 THR A O 1
ATOM 2111 N N . LEU A 1 303 ? 25.124 32.428 116.594 1.00 8.86 323 LEU A N 1
ATOM 2112 C CA . LEU A 1 303 ? 25.677 32.444 117.939 1.00 8.47 323 LEU A CA 1
ATOM 2113 C C . LEU A 1 303 ? 27.070 33.081 117.894 1.00 8.72 323 LEU A C 1
ATOM 2114 O O . LEU A 1 303 ? 27.403 33.962 118.702 1.00 7.86 323 LEU A O 1
ATOM 2119 N N . VAL A 1 304 ? 27.879 32.641 116.931 1.00 7.01 324 VAL A N 1
ATOM 2120 C CA . VAL A 1 304 ? 29.217 33.158 116.764 1.00 7.74 324 VAL A CA 1
ATOM 2121 C C . VAL A 1 304 ? 29.184 34.661 116.505 1.00 8.30 324 VAL A C 1
ATOM 2122 O O . VAL A 1 304 ? 29.931 35.430 117.123 1.00 8.46 324 VAL A O 1
ATOM 2126 N N . GLN A 1 305 ? 28.345 35.089 115.565 1.00 9.17 325 GLN A N 1
ATOM 2127 C CA . GLN A 1 305 ? 28.302 36.521 115.232 1.00 10.27 325 GLN A CA 1
ATOM 2128 C C . GLN A 1 305 ? 27.818 37.345 116.418 1.00 9.44 325 GLN A C 1
ATOM 2129 O O . GLN A 1 305 ? 28.323 38.426 116.658 1.00 10.28 325 GLN A O 1
ATOM 2135 N N . ASP A 1 306 ? 26.833 36.823 117.160 1.00 8.38 326 ASP A N 1
ATOM 2136 C CA . ASP A 1 306 ? 26.332 37.509 118.359 1.00 9.69 326 ASP A CA 1
ATOM 2137 C C . ASP A 1 306 ? 27.452 37.734 119.358 1.00 11.70 326 ASP A C 1
ATOM 2138 O O . ASP A 1 306 ? 27.588 38.805 119.929 1.00 10.46 326 ASP A O 1
ATOM 2143 N N . ALA A 1 307 ? 28.297 36.727 119.512 1.00 8.55 327 ALA A N 1
ATOM 2144 C CA . ALA A 1 307 ? 29.451 36.830 120.423 1.00 8.30 327 ALA A CA 1
ATOM 2145 C C . ALA A 1 307 ? 30.514 37.812 119.921 1.00 11.49 327 ALA A C 1
ATOM 2146 O O . ALA A 1 307 ? 31.085 38.586 120.697 1.00 9.55 327 ALA A O 1
ATOM 2148 N N . ILE A 1 308 ? 30.799 37.747 118.634 1.00 9.01 328 ILE A N 1
ATOM 2149 C CA . ILE A 1 308 ? 31.796 38.648 118.057 1.00 8.74 328 ILE A CA 1
ATOM 2150 C C . ILE A 1 308 ? 31.274 40.086 118.183 1.00 10.84 328 ILE A C 1
ATOM 2151 O O . ILE A 1 308 ? 31.998 40.995 118.594 1.00 10.58 328 ILE A O 1
ATOM 2156 N N . LYS A 1 309 ? 30.028 40.301 117.796 1.00 10.93 329 LYS A N 1
ATOM 2157 C CA A LYS A 1 309 ? 29.432 41.638 117.865 0.50 11.68 329 LYS A CA 1
ATOM 2158 C C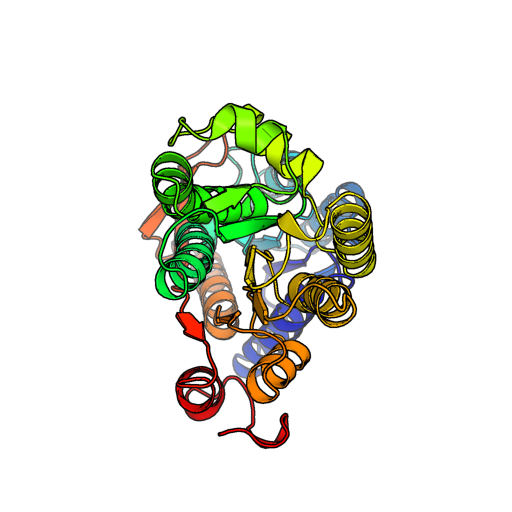A B LYS A 1 309 ? 29.419 41.633 117.862 0.50 11.68 329 LYS A CA 1
ATOM 2159 C C . LYS A 1 309 ? 29.484 42.199 119.302 1.00 10.94 329 LYS A C 1
ATOM 2160 O O . LYS A 1 309 ? 29.833 43.370 119.537 1.00 13.17 329 LYS A O 1
ATOM 2171 N N . ALA A 1 310 ? 29.179 41.367 120.281 1.00 10.23 330 ALA A N 1
ATOM 2172 C CA . ALA A 1 310 ? 29.178 41.826 121.671 1.00 10.89 330 ALA A CA 1
ATOM 2173 C C . ALA A 1 310 ? 30.586 42.163 122.096 1.00 9.58 330 ALA A C 1
ATOM 2174 O O . ALA A 1 310 ? 30.806 43.193 122.731 1.00 10.78 330 ALA A O 1
ATOM 2176 N N . ALA A 1 311 ? 31.545 41.301 121.746 1.00 9.39 331 ALA A N 1
ATOM 2177 C CA . ALA A 1 311 ? 32.946 41.573 122.046 1.00 11.86 331 ALA A CA 1
ATOM 2178 C C . ALA A 1 311 ? 33.456 42.869 121.436 1.00 11.50 331 ALA A C 1
ATOM 2179 O O . ALA A 1 311 ? 34.078 43.685 122.123 1.00 11.24 331 ALA A O 1
ATOM 2181 N N . VAL A 1 312 ? 33.159 43.074 120.163 1.00 9.20 332 VAL A N 1
ATOM 2182 C CA . VAL A 1 312 ? 33.598 44.268 119.458 1.00 11.37 332 VAL A CA 1
ATOM 2183 C C . VAL A 1 312 ? 32.975 45.505 120.108 1.00 12.61 332 VAL A C 1
ATOM 2184 O O . VAL A 1 312 ? 33.633 46.540 120.269 1.00 14.86 332 VAL A O 1
ATOM 2188 N N . ALA A 1 313 ? 31.704 45.413 120.491 1.00 12.54 333 ALA A N 1
ATOM 2189 C CA . ALA A 1 313 ? 31.066 46.555 121.174 1.00 13.75 333 ALA A CA 1
ATOM 2190 C C . ALA A 1 313 ? 31.826 46.893 122.460 1.00 15.51 333 ALA A C 1
ATOM 2191 O O . ALA A 1 313 ? 32.185 48.049 122.717 1.00 16.14 333 ALA A O 1
ATOM 2193 N N . LEU A 1 314 ? 32.113 45.878 123.259 1.00 11.66 334 LEU A N 1
ATOM 2194 C CA . LEU A 1 314 ? 32.870 46.099 124.499 1.00 12.98 334 LEU A CA 1
ATOM 2195 C C . LEU A 1 314 ? 34.270 46.656 124.284 1.00 14.45 334 LEU A C 1
ATOM 2196 O O . LEU A 1 314 ? 34.740 47.466 125.065 1.00 17.61 334 LEU A O 1
ATOM 2201 N N . LEU A 1 315 ? 34.924 46.231 123.213 1.00 13.51 335 LEU A N 1
ATOM 2202 C CA . LEU A 1 315 ? 36.248 46.738 122.892 1.00 16.15 335 LEU A CA 1
ATOM 2203 C C . LEU A 1 315 ? 36.221 48.222 122.567 1.00 18.16 335 LEU A C 1
ATOM 2204 O O . LEU A 1 315 ? 37.195 48.941 122.795 1.00 21.80 335 LEU A O 1
ATOM 2209 N N . GLN A 1 316 ? 35.081 48.645 122.025 1.00 18.43 336 GLN A N 1
ATOM 2210 C CA . GLN A 1 316 ? 34.797 50.050 121.694 1.00 28.59 336 GLN A CA 1
ATOM 2211 C C . GLN A 1 316 ? 34.201 50.824 122.869 1.00 20.80 336 GLN A C 1
ATOM 2212 O O . GLN A 1 316 ? 33.716 51.940 122.694 1.00 23.39 336 GLN A O 1
ATOM 2218 N N . ASP A 1 317 ? 34.226 50.237 124.063 1.00 16.83 337 ASP A N 1
ATOM 2219 C CA . ASP A 1 317 ? 33.689 50.883 125.258 1.00 21.03 337 ASP A CA 1
ATOM 2220 C C . ASP A 1 317 ? 32.172 51.160 125.127 1.00 18.84 337 ASP A C 1
ATOM 2221 O O . ASP A 1 317 ? 31.629 52.122 125.688 1.00 20.96 337 ASP A O 1
ATOM 2226 N N . GLN A 1 318 ? 31.508 50.287 124.377 1.00 17.91 338 GLN A N 1
ATOM 2227 C CA . GLN A 1 318 ? 30.041 50.295 124.241 1.00 15.06 338 GLN A CA 1
ATOM 2228 C C . GLN A 1 318 ? 29.437 48.976 124.804 1.00 18.46 338 GLN A C 1
ATOM 2229 O O . GLN A 1 318 ? 30.123 47.983 124.985 1.00 24.73 338 GLN A O 1
ATOM 2235 N N . GLN A 1 319 ? 28.140 49.016 125.094 1.00 20.28 339 GLN A N 1
ATOM 2236 C CA . GLN A 1 319 ? 27.403 47.905 125.689 1.00 16.32 339 GLN A CA 1
ATOM 2237 C C . GLN A 1 319 ? 26.752 47.067 124.591 1.00 17.51 339 GLN A C 1
ATOM 2238 O O . GLN A 1 319 ? 26.105 47.612 123.687 1.00 23.18 339 GLN A O 1
ATOM 2244 N N . PRO A 1 320 ? 26.870 45.739 124.692 1.00 16.53 340 PRO A N 1
ATOM 2245 C CA . PRO A 1 320 ? 26.134 44.838 123.831 1.00 19.28 340 PRO A CA 1
ATOM 2246 C C . PRO A 1 320 ? 24.630 44.938 123.987 1.00 18.37 340 PRO A C 1
ATOM 2247 O O . PRO A 1 320 ? 24.116 45.388 125.007 1.00 16.51 340 PRO A O 1
ATOM 2251 N N . GLU A 1 321 ? 23.941 44.408 122.994 1.00 20.25 341 GLU A N 1
ATOM 2252 C CA . GLU A 1 321 ? 22.490 44.502 122.916 1.00 18.09 341 GLU A CA 1
ATOM 2253 C C . GLU A 1 321 ? 21.788 43.291 123.500 1.00 32.83 341 GLU A C 1
ATOM 2254 O O . GLU A 1 321 ? 21.404 42.386 122.771 1.00 40.11 341 GLU A O 1
ATOM 2260 N N . ALA A 1 322 ? 21.546 43.311 124.795 1.00 18.23 342 ALA A N 1
ATOM 2261 C CA . ALA A 1 322 ? 20.983 42.129 125.476 1.00 17.13 342 ALA A CA 1
ATOM 2262 C C . ALA A 1 322 ? 19.514 42.336 125.762 1.00 14.12 342 ALA A C 1
ATOM 2263 O O . ALA A 1 322 ? 19.048 43.471 125.985 1.00 16.60 342 ALA A O 1
ATOM 2265 N N . ARG A 1 323 ? 18.775 41.236 125.678 1.00 14.76 343 ARG A N 1
ATOM 2266 C CA . ARG A 1 323 ? 17.345 41.247 125.957 1.00 16.16 343 ARG A CA 1
ATOM 2267 C C . ARG A 1 323 ? 16.990 39.989 126.723 1.00 14.47 343 ARG A C 1
ATOM 2268 O O . ARG A 1 323 ? 17.246 38.872 126.271 1.00 15.58 343 ARG A O 1
ATOM 2276 N N . GLY A 1 324 ? 16.386 40.167 127.887 1.00 14.04 344 GLY A N 1
ATOM 2277 C CA . GLY A 1 324 ? 16.060 39.031 128.724 1.00 14.26 344 GLY A CA 1
ATOM 2278 C C . GLY A 1 324 ? 17.275 38.613 129.528 1.00 12.16 344 GLY A C 1
ATOM 2279 O O . GLY A 1 324 ? 18.387 39.161 129.364 1.00 16.44 344 GLY A O 1
ATOM 2280 N N . THR A 1 325 ? 17.058 37.662 130.425 1.00 10.54 345 THR A N 1
ATOM 2281 C CA . THR A 1 325 ? 18.121 37.163 131.322 1.00 11.81 345 THR A CA 1
ATOM 2282 C C . THR A 1 325 ? 18.023 35.652 131.529 1.00 11.66 345 THR A C 1
ATOM 2283 O O . THR A 1 325 ? 16.952 35.044 131.327 1.00 12.75 345 THR A O 1
ATOM 2287 N N . TYR A 1 326 ? 19.145 35.060 131.946 1.00 11.73 346 TYR A N 1
ATOM 2288 C CA . TYR A 1 326 ? 19.137 33.704 132.468 1.00 12.20 346 TYR A CA 1
ATOM 2289 C C . TYR A 1 326 ? 19.715 33.765 133.856 1.00 14.67 346 TYR A C 1
ATOM 2290 O O . TYR A 1 326 ? 20.785 34.309 134.065 1.00 11.13 346 TYR A O 1
ATOM 2299 N N . ASN A 1 327 ? 19.031 33.153 134.805 1.00 14.39 347 ASN A N 1
ATOM 2300 C CA . ASN A 1 327 ? 19.553 33.106 136.137 1.00 12.62 347 ASN A CA 1
ATOM 2301 C C . ASN A 1 327 ? 20.623 32.048 136.265 1.00 11.63 347 ASN A C 1
ATOM 2302 O O . ASN A 1 327 ? 20.489 30.909 135.788 1.00 13.64 347 ASN A O 1
ATOM 2307 N N . ASN A 1 328 ? 21.677 32.410 136.978 1.00 10.02 348 ASN A N 1
ATOM 2308 C CA . ASN A 1 328 ? 22.817 31.508 137.119 1.00 11.25 348 ASN A CA 1
ATOM 2309 C C . ASN A 1 328 ? 23.089 31.079 138.569 1.00 11.89 348 ASN A C 1
ATOM 2310 O O . ASN A 1 328 ? 24.132 30.507 138.859 1.00 11.11 348 ASN A O 1
ATOM 2315 N N . GLY A 1 329 ? 22.113 31.298 139.447 1.00 12.86 349 GLY A N 1
ATOM 2316 C CA . GLY A 1 329 ? 22.245 30.982 140.878 1.00 13.75 349 GLY A CA 1
ATOM 2317 C C . GLY A 1 329 ? 22.561 32.178 141.760 1.00 13.50 349 GLY A C 1
ATOM 2318 O O . GLY A 1 329 ? 22.226 32.210 142.962 1.00 15.57 349 GLY A O 1
ATOM 2319 N N . LYS A 1 330 ? 23.209 33.162 141.158 1.00 12.18 350 LYS A N 1
ATOM 2320 C CA A LYS A 1 330 ? 23.561 34.426 141.835 0.50 11.72 350 LYS A CA 1
ATOM 2321 C CA B LYS A 1 330 ? 23.593 34.412 141.827 0.50 11.65 350 LYS A CA 1
ATOM 2322 C C . LYS A 1 330 ? 23.092 35.698 141.142 1.00 11.55 350 LYS A C 1
ATOM 2323 O O . LYS A 1 330 ? 22.884 36.729 141.806 1.00 13.07 350 LYS A O 1
ATOM 2334 N N . LYS A 1 331 ? 22.907 35.633 139.828 1.00 10.57 351 LYS A N 1
ATOM 2335 C CA . LYS A 1 331 ? 22.641 36.814 139.020 1.00 12.83 351 LYS A CA 1
ATOM 2336 C C . LYS A 1 331 ? 21.715 36.430 137.883 1.00 12.29 351 LYS A C 1
ATOM 2337 O O . LYS A 1 331 ? 21.802 35.332 137.357 1.00 11.25 351 LYS A O 1
ATOM 2343 N N . ASP A 1 332 ? 20.815 37.347 137.539 1.00 11.76 352 ASP A N 1
ATOM 2344 C CA . ASP A 1 332 ? 20.125 37.315 136.257 1.00 9.76 352 ASP A CA 1
ATOM 2345 C C . ASP A 1 332 ? 21.018 37.897 135.162 1.00 10.73 352 ASP A C 1
ATOM 2346 O O . ASP A 1 332 ? 21.158 39.095 135.022 1.00 13.29 352 ASP A O 1
ATOM 2351 N N . VAL A 1 333 ? 21.674 37.021 134.421 1.00 11.53 353 VAL A N 1
ATOM 2352 C CA . VAL A 1 333 ? 22.695 37.458 133.471 1.00 10.75 353 VAL A CA 1
ATOM 2353 C C . VAL A 1 333 ? 22.013 37.926 132.191 1.00 10.66 353 VAL A C 1
ATOM 2354 O O . VAL A 1 333 ? 21.212 37.178 131.619 1.00 11.55 353 VAL A O 1
ATOM 2358 N N . PRO A 1 334 ? 22.328 39.153 131.732 1.00 10.90 354 PRO A N 1
ATOM 2359 C CA . PRO A 1 334 ? 21.792 39.640 130.461 1.00 11.44 354 PRO A CA 1
ATOM 2360 C C . PRO A 1 334 ? 22.073 38.688 129.295 1.00 12.18 354 PRO A C 1
ATOM 2361 O O . PRO A 1 334 ? 23.209 38.254 129.096 1.00 12.55 354 PRO A O 1
ATOM 2365 N N . ALA A 1 335 ? 21.021 38.386 128.537 1.00 11.13 355 ALA A N 1
ATOM 2366 C CA . ALA A 1 335 ? 21.071 37.349 127.491 1.00 11.72 355 ALA A CA 1
ATOM 2367 C C . ALA A 1 335 ? 21.032 37.936 126.094 1.00 11.06 355 ALA A C 1
ATOM 2368 O O . ALA A 1 335 ? 20.393 38.950 125.850 1.00 14.31 355 ALA A O 1
ATOM 2370 N N . ILE A 1 336 ? 21.768 37.293 125.193 1.00 8.98 356 ILE A N 1
ATOM 2371 C CA . ILE A 1 336 ? 21.717 37.606 123.764 1.00 9.96 356 ILE A CA 1
ATOM 2372 C C . ILE A 1 336 ? 21.307 36.240 123.184 1.00 8.69 356 ILE A C 1
ATOM 2373 O O . ILE A 1 336 ? 22.146 35.375 122.927 1.00 11.45 356 ILE A O 1
ATOM 2378 N N . GLN A 1 337 ? 20.003 36.054 123.018 1.00 12.20 357 GLN A N 1
ATOM 2379 C CA . GLN A 1 337 ? 19.418 34.749 122.722 1.00 10.43 357 GLN A CA 1
ATOM 2380 C C . GLN A 1 337 ? 18.976 34.668 121.278 1.00 10.56 357 GLN A C 1
ATOM 2381 O O . GLN A 1 337 ? 18.408 35.619 120.739 1.00 12.59 357 GLN A O 1
ATOM 2387 N N . SER A 1 338 ? 19.201 33.482 120.712 1.00 9.74 358 SER A N 1
ATOM 2388 C CA . SER A 1 338 ? 18.940 33.127 119.308 1.00 12.38 358 SER A CA 1
ATOM 2389 C C . SER A 1 338 ? 17.954 31.970 119.257 1.00 11.17 358 SER A C 1
ATOM 2390 O O . SER A 1 338 ? 17.994 31.114 120.150 1.00 10.01 358 SER A O 1
ATOM 2393 N N . PRO A 1 339 ? 17.059 31.939 118.241 1.00 10.89 359 PRO A N 1
ATOM 2394 C CA . PRO A 1 339 ? 16.072 30.871 118.231 1.00 10.94 359 PRO A CA 1
ATOM 2395 C C . PRO A 1 339 ? 16.565 29.552 117.680 1.00 9.83 359 PRO A C 1
ATOM 2396 O O . PRO A 1 339 ? 17.653 29.440 117.085 1.00 10.07 359 PRO A O 1
ATOM 2400 N N . VAL A 1 340 ? 15.714 28.555 117.858 1.00 10.64 360 VAL A N 1
ATOM 2401 C CA . VAL A 1 340 ? 16.011 27.194 117.426 1.00 9.13 360 VAL A CA 1
ATOM 2402 C C . VAL A 1 340 ? 14.827 26.633 116.618 1.00 9.22 360 VAL A C 1
ATOM 2403 O O . VAL A 1 340 ? 13.677 27.040 116.825 1.00 10.30 360 VAL A O 1
ATOM 2407 N N . VAL A 1 341 ? 15.126 25.709 115.699 1.00 9.66 361 VAL A N 1
ATOM 2408 C CA . VAL A 1 341 ? 14.135 25.258 114.714 1.00 9.59 361 VAL A CA 1
ATOM 2409 C C . VAL A 1 341 ? 14.148 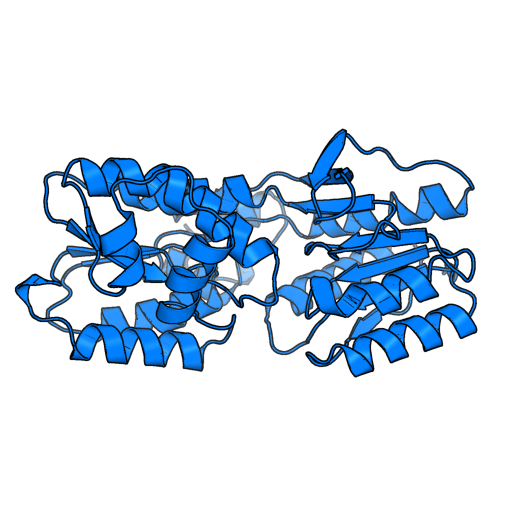23.757 114.580 1.00 7.38 361 VAL A C 1
ATOM 2410 O O . VAL A 1 341 ? 15.202 23.140 114.433 1.00 10.36 361 VAL A O 1
ATOM 2414 N N . THR A 1 342 ? 12.973 23.158 114.611 1.00 8.81 362 THR A N 1
ATOM 2415 C CA . THR A 1 342 ? 12.887 21.732 114.400 1.00 9.28 362 THR A CA 1
ATOM 2416 C C . THR A 1 342 ? 13.085 21.355 112.930 1.00 9.19 362 THR A C 1
ATOM 2417 O O . THR A 1 342 ? 12.424 21.879 112.044 1.00 10.61 362 THR A O 1
ATOM 2421 N N . VAL A 1 343 ? 14.001 20.418 112.721 1.00 8.91 363 VAL A N 1
ATOM 2422 C CA . VAL A 1 343 ? 14.300 19.907 111.392 1.00 9.13 363 VAL A CA 1
ATOM 2423 C C . VAL A 1 343 ? 13.966 18.426 111.286 1.00 8.98 363 VAL A C 1
ATOM 2424 O O . VAL A 1 343 ? 14.444 17.595 112.069 1.00 10.12 363 VAL A O 1
ATOM 2428 N N . THR A 1 344 ? 13.166 18.126 110.270 1.00 9.80 364 THR A N 1
ATOM 2429 C CA . THR A 1 344 ? 12.804 16.773 109.918 1.00 11.29 364 THR A CA 1
ATOM 2430 C C . THR A 1 344 ? 13.060 16.629 108.424 1.00 12.21 364 THR A C 1
ATOM 2431 O O . THR A 1 344 ? 13.517 17.561 107.779 1.00 11.36 364 THR A O 1
ATOM 2435 N N . ARG A 1 345 ? 12.738 15.473 107.868 1.00 12.66 365 ARG A N 1
ATOM 2436 C CA . ARG A 1 345 ? 12.821 15.305 106.407 1.00 17.35 365 ARG A CA 1
ATOM 2437 C C . ARG A 1 345 ? 12.067 16.370 105.614 1.00 16.17 365 ARG A C 1
ATOM 2438 O O . ARG A 1 345 ? 12.475 16.753 104.514 1.00 23.44 365 ARG A O 1
ATOM 2446 N N . ASP A 1 346 ? 10.947 16.824 106.159 1.00 18.70 366 ASP A N 1
ATOM 2447 C CA . ASP A 1 346 ? 10.066 17.748 105.427 1.00 22.82 366 ASP A CA 1
ATOM 2448 C C . ASP A 1 346 ? 10.724 19.120 105.163 1.00 17.58 366 ASP A C 1
ATOM 2449 O O . ASP A 1 346 ? 10.408 19.761 104.172 1.00 20.26 366 ASP A O 1
ATOM 2454 N N . ASN A 1 347 ? 11.655 19.547 106.031 1.00 11.90 367 ASN A N 1
ATOM 2455 C CA . ASN A 1 347 ? 12.273 20.877 105.932 1.00 13.48 367 ASN A CA 1
ATOM 2456 C C . ASN A 1 347 ? 13.792 20.884 106.003 1.00 12.42 367 ASN A C 1
ATOM 2457 O O . ASN A 1 347 ? 14.394 21.934 106.150 1.00 15.35 367 ASN A O 1
ATOM 2462 N N . VAL A 1 348 ? 14.418 19.724 105.883 1.00 10.53 368 VAL A N 1
ATOM 2463 C CA . VAL A 1 348 ? 15.878 19.698 105.949 1.00 12.28 368 VAL A CA 1
ATOM 2464 C C . VAL A 1 348 ? 16.533 20.588 104.872 1.00 11.22 368 VAL A C 1
ATOM 2465 O O . VAL A 1 348 ? 17.501 21.328 105.138 1.00 10.31 368 VAL A O 1
ATOM 2469 N N . ARG A 1 349 ? 15.985 20.538 103.667 1.00 12.16 369 ARG A N 1
ATOM 2470 C CA . ARG A 1 349 ? 16.511 21.346 102.605 1.00 12.16 369 ARG A CA 1
ATOM 2471 C C . ARG A 1 349 ? 16.307 22.831 102.901 1.00 11.42 369 ARG A C 1
ATOM 2472 O O . ARG A 1 349 ? 17.269 23.597 102.839 1.00 10.76 369 ARG A O 1
ATOM 2480 N N . ALA A 1 350 ? 15.092 23.242 103.249 1.00 11.36 370 ALA A N 1
ATOM 2481 C CA . ALA A 1 350 ? 14.864 24.666 103.556 1.00 15.11 370 ALA A CA 1
ATOM 2482 C C . ALA A 1 350 ? 15.705 25.132 104.723 1.00 13.79 370 ALA A C 1
ATOM 2483 O O . ALA A 1 350 ? 16.328 26.178 104.646 1.00 12.95 370 ALA A O 1
ATOM 2485 N N . ALA A 1 351 ? 15.771 24.341 105.787 1.00 10.14 371 ALA A N 1
ATOM 2486 C CA . ALA A 1 351 ? 16.397 24.822 107.017 1.00 12.21 371 ALA A CA 1
ATOM 2487 C C . ALA A 1 351 ? 17.926 24.848 106.955 1.00 8.83 371 ALA A C 1
ATOM 2488 O O . ALA A 1 351 ? 18.539 25.759 107.510 1.00 11.01 371 ALA A O 1
ATOM 2490 N N . LEU A 1 352 ? 18.525 23.844 106.310 1.00 7.85 372 LEU A N 1
ATOM 2491 C CA . LEU A 1 352 ? 19.960 23.648 106.369 1.00 8.93 372 LEU A CA 1
ATOM 2492 C C . LEU A 1 352 ? 20.677 23.980 105.083 1.00 8.54 372 LEU A C 1
ATOM 2493 O O . LEU A 1 352 ? 21.865 24.309 105.132 1.00 10.39 372 LEU A O 1
ATOM 2498 N N . ILE A 1 353 ? 19.996 23.836 103.949 1.00 10.84 373 ILE A N 1
ATOM 2499 C CA . ILE A 1 353 ? 20.643 24.004 102.650 1.00 10.16 373 ILE A CA 1
ATOM 2500 C C . ILE A 1 353 ? 20.311 25.373 102.054 1.00 10.24 373 ILE A C 1
ATOM 2501 O O . ILE A 1 353 ? 21.212 26.134 101.691 1.00 10.75 373 ILE A O 1
ATOM 2506 N N . ASP A 1 354 ? 19.041 25.708 102.005 1.00 11.04 374 ASP A N 1
ATOM 2507 C CA . ASP A 1 354 ? 18.617 27.006 101.436 1.00 11.74 374 ASP A CA 1
ATOM 2508 C C . ASP A 1 354 ? 19.104 28.170 102.300 1.00 12.48 374 ASP A C 1
ATOM 2509 O O . ASP A 1 354 ? 19.338 29.291 101.815 1.00 12.99 374 ASP A O 1
ATOM 2514 N N . SER A 1 355 ? 19.296 27.880 103.574 1.00 9.86 375 SER A N 1
ATOM 2515 C CA . SER A 1 355 ? 19.870 28.826 104.532 1.00 9.52 375 SER A CA 1
ATOM 2516 C C . SER A 1 355 ? 21.385 29.019 104.381 1.00 9.66 375 SER A C 1
ATOM 2517 O O . SER A 1 355 ? 21.971 29.885 105.028 1.00 10.60 375 SER A O 1
ATOM 2520 N N . GLY A 1 356 ? 22.023 28.183 103.582 1.00 10.46 376 GLY A N 1
ATOM 2521 C CA . GLY A 1 356 ? 23.472 28.216 103.445 1.00 9.78 376 GLY A CA 1
ATOM 2522 C C . GLY A 1 356 ? 24.294 27.546 104.524 1.00 7.87 376 GLY A C 1
ATOM 2523 O O . GLY A 1 356 ? 25.517 27.577 104.464 1.00 10.80 376 GLY A O 1
ATOM 2524 N N . TYR A 1 357 ? 23.639 26.923 105.493 1.00 9.90 377 TYR A N 1
ATOM 2525 C CA . TYR A 1 357 ? 24.371 26.321 106.590 1.00 9.31 377 TYR A CA 1
ATOM 2526 C C . TYR A 1 357 ? 25.308 25.226 106.100 1.00 8.56 377 TYR A C 1
ATOM 2527 O O . TYR A 1 357 ? 26.520 25.214 106.425 1.00 9.06 377 TYR A O 1
ATOM 2536 N N . TYR A 1 358 ? 24.749 24.344 105.276 1.00 9.59 378 TYR A N 1
ATOM 2537 C CA . TYR A 1 358 ? 25.507 23.267 104.658 1.00 10.01 378 TYR A CA 1
ATOM 2538 C C . TYR A 1 358 ? 25.307 23.240 103.160 1.00 7.74 378 TYR A C 1
ATOM 2539 O O . TYR A 1 358 ? 24.257 23.605 102.676 1.00 10.89 378 TYR A O 1
ATOM 2548 N N . SER A 1 359 ? 26.316 22.764 102.446 1.00 9.10 379 SER A N 1
ATOM 2549 C CA . SER A 1 359 ? 26.154 22.448 101.032 1.00 10.89 379 SER A CA 1
ATOM 2550 C C . SER A 1 359 ? 25.368 21.150 100.868 1.00 12.78 379 SER A C 1
ATOM 2551 O O . SER A 1 359 ? 25.562 20.179 101.612 1.00 10.36 379 SER A O 1
ATOM 2554 N N . ALA A 1 360 ? 24.475 21.128 99.877 1.00 12.27 380 ALA A N 1
ATOM 2555 C CA . ALA A 1 360 ? 23.732 19.905 99.566 1.00 12.97 380 ALA A CA 1
ATOM 2556 C C . ALA A 1 360 ? 24.662 18.720 99.278 1.00 12.17 380 ALA A C 1
ATOM 2557 O O . ALA A 1 360 ? 24.306 17.564 99.537 1.00 13.89 380 ALA A O 1
ATOM 2559 N N . SER A 1 361 ? 25.843 19.013 98.731 1.00 11.50 381 SER A N 1
ATOM 2560 C CA . SER A 1 361 ? 26.788 17.962 98.371 1.00 15.80 381 SER A CA 1
ATOM 2561 C C . SER A 1 361 ? 27.355 17.216 99.587 1.00 12.30 381 SER A C 1
ATOM 2562 O O . SER A 1 361 ? 28.009 16.175 99.431 1.00 14.62 381 SER A O 1
ATOM 2565 N N . ASP A 1 362 ? 27.097 17.729 100.794 1.00 10.87 382 ASP A N 1
ATOM 2566 C CA . ASP A 1 362 ? 27.514 17.037 102.016 1.0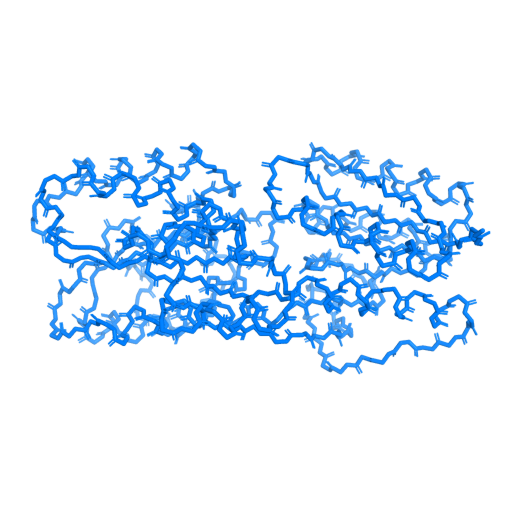0 12.77 382 ASP A CA 1
ATOM 2567 C C . ASP A 1 362 ? 26.737 15.753 102.263 1.00 11.53 382 ASP A C 1
ATOM 2568 O O . ASP A 1 362 ? 27.135 14.952 103.109 1.00 15.01 382 ASP A O 1
ATOM 2573 N N . PHE A 1 363 ? 25.589 15.620 101.603 1.00 10.46 383 PHE A N 1
ATOM 2574 C CA . PHE A 1 363 ? 24.640 14.551 101.886 1.00 11.97 383 PHE A CA 1
ATOM 2575 C C . PHE A 1 363 ? 24.278 13.739 100.682 1.00 12.90 383 PHE A C 1
ATOM 2576 O O . PHE A 1 363 ? 24.375 14.208 99.547 1.00 18.07 383 PHE A O 1
ATOM 2584 N N . THR A 1 364 ? 23.827 12.528 100.955 1.00 11.42 384 THR A N 1
ATOM 2585 C CA . THR A 1 364 ? 23.282 11.675 99.915 1.00 10.63 384 THR A CA 1
ATOM 2586 C C . THR A 1 364 ? 21.760 11.693 100.013 1.00 11.84 384 THR A C 1
ATOM 2587 O O . THR A 1 364 ? 21.137 11.587 101.102 1.00 13.24 384 THR A O 1
ATOM 2591 N N . ASN A 1 365 ? 21.142 11.867 98.857 1.00 11.58 385 ASN A N 1
ATOM 2592 C CA . ASN A 1 365 ? 19.699 11.737 98.735 1.00 11.96 385 ASN A CA 1
ATOM 2593 C C . ASN A 1 365 ? 18.852 12.710 99.555 1.00 13.41 385 ASN A C 1
ATOM 2594 O O . ASN A 1 365 ? 17.782 12.400 100.055 1.00 10.93 385 ASN A O 1
ATOM 2599 N N . LEU A 1 366 ? 19.337 13.928 99.614 1.00 13.88 386 LEU A N 1
ATOM 2600 C CA . LEU A 1 366 ? 18.636 14.991 100.282 1.00 12.98 386 LEU A CA 1
ATOM 2601 C C . LEU A 1 366 ? 17.327 15.265 99.531 1.00 14.91 386 LEU A C 1
ATOM 2602 O O . LEU A 1 366 ? 17.350 15.535 98.333 1.00 18.39 386 LEU A O 1
ATOM 2607 N N . PRO A 1 367 ? 16.177 15.188 100.218 1.00 14.26 387 PRO A N 1
ATOM 2608 C CA . PRO A 1 367 ? 14.901 15.399 99.549 1.00 14.28 387 PRO A CA 1
ATOM 2609 C C . PRO A 1 367 ? 14.734 16.841 99.078 1.00 23.07 387 PRO A C 1
ATOM 2610 O O . PRO A 1 367 ? 14.069 17.026 98.064 1.00 29.71 387 PRO A O 1
#

InterPro domains:
  IPR025997 Periplasmic binding protein [PF13407] (53-338)
  IPR028082 Periplasmic binding protein-like I [SSF53822] (51-369)
  IPR050555 Bacterial Solute-Binding Protein 2 [PTHR30036] (4-370)

Secondary structure (DSSP, 8-state):
-EEEEEEEEES-SSSTHHHHHHHHHHHHHHHHTEEEEEEE-TT-HHHHHHHHHHHHHTT-SEEEE--SSTTTTHHHHHHHHHTT-EEEEESS---S-S---EEEEE-HHHHHHHHHHHHHHT--SS-EEEEE-B--TTSHHHHHHHHHHHHHHHHHHHTTSEEE-S-HHHHHTTT-SS--HHHHHHHHHHHB-TT-HHHHHHHHHHHHHHS-GGG-EEEEEE--SHHHHHHHHHHHHT-TTEEEEEE--BS--HHHHHHHHTTSS--EEEE-HHHHHHHHHHHHHHHHTT------SEEE-SS-EEEEEEE-EEEE-TTTHIIIIIITSSS-GGGSSS--

Foldseek 3Di:
DDEALEEEEAEAVQQVLVVLLVVLLVVVCVVVVYDYYYYYQHLDLVSSLVSLVVSLVVPHQEYEYAYSFQASCQVSLVVCVVSNHAAEHAQFHRFDHPSHAEYQHAQLLVQLLVLLVVLVVPFDDFAAEEEEAFEAPSTVSRVSSPLSNLLNCLVCVVVGRYDYQFFPLCVVCSNPNDDDPVSSVNRNVRHYCNSHLVSLLVSLLVSVVVDDLSNAAEHEYEQEAQSSQLSNLVNLVPDPSHNYYAYEHEDPDLVSLQCLLVVSYFKYKHDQSSVSSVLVVVQSVCVSVVHHRDFDFFDHRHPDGHTYDYDYIDIDHLVCCCVPCDVVPNDPPVSYDRRD

Organism: Chloroflexus aurantiacus (strain ATCC 29366 / DSM 635 / J-10-fl) (NCBI:txid324602)

Radius of gyration: 20.28 Å; Cα contacts (8 Å, |Δi|>4): 733; chains: 1; bounding box: 52×58×44 Å

Nearest PDB structures (foldseek):
  4rxu-assembly1_A  TM=1.003E+00  e=5.504E-74  Chloroflexus aurantiacus J-10-fl
  4ry0-assembly1_A  TM=8.872E-01  e=2.875E-19  Rhizobium etli CFN 42
  4irx-assembly2_B  TM=9.088E-01  e=1.207E-17  Caulobacter vibrioides CB15
  4ry9-assembly2_B  TM=8.225E-01  e=1.910E-15  Verminephrobacter eiseniae EF01-2
  4kq9-assembly1_A  TM=8.305E-01  e=4.182E-15  Conexibacter woesei DSM 14684

CATH classification: 3.40.50.2300 (+1 more: 3.40.50.2300)